Protein AF-A0A0R3XBV5-F1 (afdb_monomer)

Solvent-accessible surface area (backbone atoms only — not comparable to full-atom values): 10904 Å² total; per-residue (Å²): 116,67,65,60,55,52,56,52,54,41,48,58,51,45,54,50,46,53,56,51,52,61,72,74,54,82,80,90,49,78,64,64,56,42,54,50,40,48,57,50,47,54,54,49,47,55,56,48,42,53,51,38,51,52,54,70,72,39,92,73,68,91,70,58,54,68,57,54,52,52,48,50,54,51,53,49,51,49,38,67,74,62,39,52,82,26,79,94,46,43,97,51,74,64,67,66,63,68,55,44,42,71,47,55,54,48,41,52,55,54,49,49,55,53,50,50,52,50,43,54,51,36,44,54,52,30,60,74,63,69,54,51,55,66,40,100,86,45,95,47,33,55,37,58,57,52,44,52,52,54,54,49,54,56,49,50,54,59,56,71,59,61,59,79,36,66,67,63,38,46,53,52,51,52,60,60,48,57,51,54,60,53,58,55,53,58,61,63,72,78,113

InterPro domains:
  IPR010439 MUN domain [PF06292] (24-179)
  IPR014770 Munc13 homology 1 [PS51258] (46-191)
  IPR027080 Protein Unc-13 [PTHR10480] (25-178)

Sequence (191 aa):
MQLKRYEEQNLMEIVRGMILLLHRRFPQEANMGLISAYCMWMRLSEDLSAALEQHANSPNRYCKTSEYMNLCFKVKWFYNTRIADVPELKDVVPAYPSWFEPFVMQWLNENDEISMDFLRNAYQRDKKDGFHRSSGQALFSNSVVDVFTQLNQCFDIMKKLECPDPVVNDRFLNRFSQVRAANVKLGNFAS

Nearest PDB structures (foldseek):
  5uf7-assembly1_A  TM=9.299E-01  e=4.267E-12  Rattus norvegicus
  4y21-assembly1_A  TM=8.686E-01  e=1.479E-12  Rattus norvegicus
  7t7c-assembly1_A  TM=9.448E-01  e=8.958E-12  Rattus norvegicus
  6a30-assembly1_A  TM=9.348E-01  e=1.443E-11  Rattus norvegicus
  5ue8-assembly2_B  TM=9.144E-01  e=6.031E-11  Rattus norvegicus

Radius of gyration: 21.62 Å; Cα contacts (8 Å, |Δi|>4): 104; chains: 1; bounding box: 53×39×63 Å

Foldseek 3Di:
DVVVVVVVVVLVVVVVVLLVVLVPDDDDPPPVLLVVLVVSCVVNCVVLLVVLVCQLPDPDNPDDLVVLLVVLLVVVVSCVPRPCPRPVCDPPQDPSLVSSLSSLLVVLVVLLVVLVVQLVVLVVVCVVVVQDAPDPPGPGGPSVVSSVVSLVVVVVSLVSSVRSDPVSNVVSVVSSVVSVVVVVVVVVVVD

Secondary structure (DSSP, 8-state):
-HHHHHHHHHHHHHHHHHHHHHHHS--S-TTHHHHHHHHHHHHHHHHHHHHHHHHHH-SS--S-HHHHHHHHHHHHHHIIIIITT-TTTTTPPPSHHHHHHHHHHHHHHHHHHHHHHHHHHHHHHHHHTTT-BSSSS-SSBHHHHHHHHHHHHHHHHHHHH--S-HHHHHHHHHHHHHHHHHHHHHHGGG-

Organism: 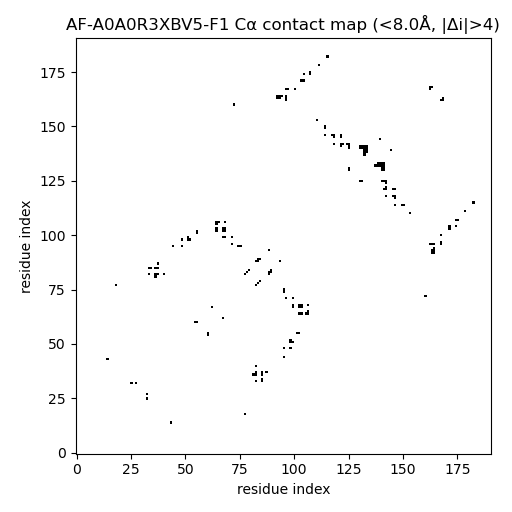Hydatigena taeniaeformis (NCBI:txid6205)

Structure (mmCIF, N/CA/C/O backbone):
data_AF-A0A0R3XBV5-F1
#
_entry.id   AF-A0A0R3XBV5-F1
#
loop_
_atom_site.group_PDB
_atom_site.id
_atom_site.type_symbol
_atom_site.label_atom_id
_atom_site.label_alt_id
_atom_site.label_comp_id
_atom_site.label_asym_id
_atom_site.label_entity_id
_atom_site.label_seq_id
_atom_site.pdbx_PDB_ins_code
_atom_site.Cartn_x
_atom_site.Cartn_y
_atom_site.Cartn_z
_atom_site.occupancy
_atom_site.B_iso_or_equiv
_atom_site.auth_seq_id
_atom_site.auth_comp_id
_atom_site.auth_asym_id
_atom_site.auth_atom_id
_atom_site.pdbx_PDB_model_num
ATOM 1 N N . MET A 1 1 ? 14.141 25.671 5.078 1.00 43.12 1 MET A N 1
ATOM 2 C CA . MET A 1 1 ? 12.903 24.939 5.442 1.00 43.12 1 MET A CA 1
ATOM 3 C C . MET A 1 1 ? 11.817 25.046 4.368 1.00 43.12 1 MET A C 1
ATOM 5 O O . MET A 1 1 ? 11.198 24.033 4.088 1.00 43.12 1 MET A O 1
ATOM 9 N N . GLN A 1 2 ? 11.603 26.210 3.730 1.00 33.28 2 GLN A N 1
ATOM 10 C CA . GLN A 1 2 ? 10.716 26.304 2.555 1.00 33.28 2 GLN A CA 1
ATOM 11 C C . GLN A 1 2 ? 11.339 25.774 1.250 1.00 33.28 2 GLN A C 1
ATOM 13 O O . GLN A 1 2 ? 10.626 25.134 0.492 1.00 33.28 2 GLN A O 1
ATOM 18 N N . LEU A 1 3 ? 12.654 25.933 1.028 1.00 30.38 3 LEU A N 1
ATOM 19 C CA . LEU A 1 3 ? 13.327 25.384 -0.166 1.00 30.38 3 LEU A CA 1
ATOM 20 C C . LEU A 1 3 ? 13.232 23.848 -0.275 1.00 30.38 3 LEU A C 1
ATOM 22 O O . LEU A 1 3 ? 12.846 23.351 -1.321 1.00 30.38 3 LEU A O 1
ATOM 26 N N . LYS A 1 4 ? 13.471 23.103 0.815 1.00 37.91 4 LYS A N 1
ATOM 27 C CA . LYS A 1 4 ? 13.301 21.633 0.830 1.00 37.91 4 LYS A CA 1
ATOM 28 C C . LYS A 1 4 ? 11.859 21.195 0.552 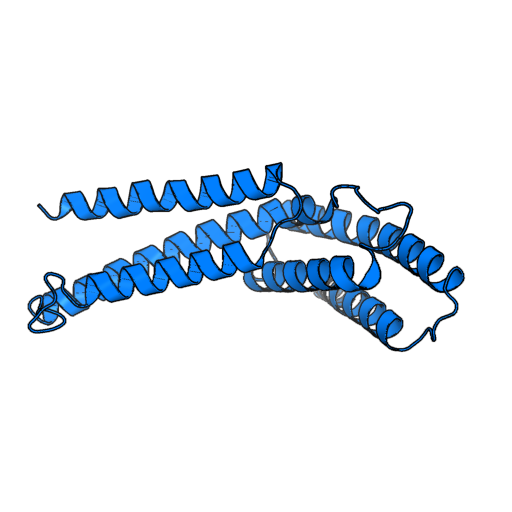1.00 37.91 4 LYS A C 1
ATOM 30 O O . LYS A 1 4 ? 11.620 20.278 -0.216 1.00 37.91 4 LYS A O 1
ATOM 35 N N . ARG A 1 5 ? 10.888 21.919 1.122 1.00 34.44 5 ARG A N 1
ATOM 36 C CA . ARG A 1 5 ? 9.455 21.678 0.895 1.00 34.44 5 ARG A CA 1
ATOM 37 C C . ARG A 1 5 ? 9.061 21.911 -0.573 1.00 34.44 5 ARG A C 1
ATOM 39 O O . ARG A 1 5 ? 8.173 21.235 -1.079 1.00 34.44 5 ARG A O 1
ATOM 46 N N . TYR A 1 6 ? 9.734 22.856 -1.234 1.00 36.16 6 TYR A N 1
ATOM 47 C CA . TYR A 1 6 ? 9.569 23.166 -2.652 1.00 36.16 6 TYR A CA 1
ATOM 48 C C . TYR A 1 6 ? 10.195 22.087 -3.546 1.00 36.16 6 TYR A C 1
ATOM 50 O O . TYR A 1 6 ? 9.559 21.677 -4.505 1.00 36.16 6 TYR A O 1
ATOM 58 N N . GLU A 1 7 ? 11.382 21.573 -3.205 1.00 41.78 7 GLU A N 1
ATOM 59 C CA . GLU A 1 7 ? 12.056 20.482 -3.932 1.00 41.78 7 GLU A CA 1
ATOM 60 C C . GLU A 1 7 ? 11.314 19.133 -3.823 1.00 41.78 7 GLU A C 1
ATOM 62 O O . GLU A 1 7 ? 11.256 18.382 -4.793 1.00 41.78 7 GLU A O 1
ATOM 67 N N . GLU A 1 8 ? 10.670 18.844 -2.690 1.00 45.44 8 GLU A N 1
ATOM 68 C CA . GLU A 1 8 ? 9.961 17.574 -2.447 1.00 45.44 8 GLU A CA 1
ATOM 69 C C . GLU A 1 8 ? 8.520 17.561 -2.997 1.00 45.44 8 GLU A C 1
ATOM 71 O O . GLU A 1 8 ? 8.080 16.554 -3.558 1.00 45.44 8 GLU A O 1
ATOM 76 N N . GLN A 1 9 ? 7.792 18.689 -2.940 1.00 44.00 9 GLN A N 1
ATOM 77 C CA . GLN A 1 9 ? 6.560 18.859 -3.733 1.00 44.00 9 GLN A CA 1
ATOM 78 C C . GLN A 1 9 ? 6.856 18.774 -5.234 1.00 44.00 9 GLN A C 1
ATOM 80 O O . GLN A 1 9 ? 6.037 18.249 -5.992 1.00 44.00 9 GLN A O 1
ATOM 85 N N . ASN A 1 10 ? 8.049 19.219 -5.642 1.00 49.28 10 ASN A N 1
ATOM 86 C CA . ASN A 1 10 ? 8.540 19.030 -6.997 1.00 49.28 10 ASN A CA 1
ATOM 87 C C . ASN A 1 10 ? 8.652 17.548 -7.333 1.00 49.28 10 ASN A C 1
ATOM 89 O O . ASN A 1 10 ? 8.270 17.187 -8.425 1.00 49.28 10 ASN A O 1
ATOM 93 N N . LEU A 1 11 ? 9.094 16.668 -6.431 1.00 49.91 11 LEU A N 1
ATOM 94 C CA . LEU A 1 11 ? 9.244 15.243 -6.746 1.00 49.91 11 LEU A CA 1
ATOM 95 C C . LEU A 1 11 ? 7.898 14.586 -7.088 1.00 49.91 11 LEU A C 1
ATOM 97 O O . LEU A 1 11 ? 7.784 13.878 -8.081 1.00 49.91 11 LEU A O 1
ATOM 101 N N . MET A 1 12 ? 6.844 14.886 -6.327 1.00 52.91 12 MET A N 1
ATOM 102 C CA . MET A 1 12 ? 5.493 14.382 -6.602 1.00 52.91 12 MET A CA 1
ATOM 103 C C . MET A 1 12 ? 4.883 14.986 -7.873 1.00 52.91 12 MET A C 1
ATOM 105 O O . MET A 1 12 ? 4.208 14.276 -8.620 1.00 52.91 12 MET A O 1
ATOM 109 N N . GLU A 1 13 ? 5.136 16.266 -8.152 1.00 52.66 13 GLU A N 1
ATOM 110 C CA . GLU A 1 13 ? 4.726 16.924 -9.401 1.00 52.66 13 GLU A CA 1
ATOM 111 C C . GLU A 1 13 ? 5.582 16.502 -10.607 1.00 52.66 13 GLU A C 1
ATOM 113 O O . GLU A 1 13 ? 5.068 16.412 -11.717 1.00 52.66 13 GLU A O 1
ATOM 118 N N . ILE A 1 14 ? 6.846 16.136 -10.402 1.00 53.84 14 ILE A N 1
ATOM 119 C CA . ILE A 1 14 ? 7.757 15.567 -11.399 1.00 53.84 14 ILE A CA 1
ATOM 120 C C . ILE A 1 14 ? 7.303 14.150 -11.726 1.00 53.84 14 ILE A C 1
ATOM 122 O O . ILE A 1 14 ? 7.121 13.842 -12.895 1.00 53.84 14 ILE A O 1
ATOM 126 N N . VAL A 1 15 ? 7.023 13.307 -10.728 1.00 54.56 15 VAL A N 1
ATOM 127 C CA . VAL A 1 15 ? 6.472 11.956 -10.930 1.00 54.56 15 VAL A CA 1
ATOM 128 C C . VAL A 1 15 ? 5.115 12.040 -11.631 1.00 54.56 15 VAL A C 1
ATOM 130 O O . VAL A 1 15 ? 4.866 11.330 -12.605 1.00 54.56 15 VAL A O 1
ATOM 133 N N . ARG A 1 16 ? 4.248 12.971 -11.216 1.00 53.75 16 ARG A N 1
ATOM 134 C CA . ARG A 1 16 ? 2.973 13.250 -11.892 1.00 53.75 16 ARG A CA 1
ATOM 135 C C . ARG A 1 16 ? 3.181 13.750 -13.325 1.00 53.75 16 ARG A C 1
ATOM 137 O O . ARG A 1 16 ? 2.467 13.311 -14.222 1.00 53.75 16 ARG A O 1
ATOM 144 N N . GLY A 1 17 ? 4.161 14.618 -13.552 1.00 55.59 17 GLY A N 1
ATOM 145 C CA . GLY A 1 17 ? 4.542 15.159 -14.854 1.00 55.59 17 GLY A CA 1
ATOM 146 C C . GLY A 1 17 ? 5.114 14.096 -15.788 1.00 55.59 17 GLY A C 1
ATOM 147 O O . GLY A 1 17 ? 4.716 14.033 -16.947 1.00 55.59 17 GLY A O 1
ATOM 148 N N . MET A 1 18 ? 5.962 13.200 -15.284 1.00 57.88 18 MET A N 1
ATOM 149 C CA . MET A 1 18 ? 6.495 12.054 -16.019 1.00 57.88 18 MET A CA 1
ATOM 150 C C . MET A 1 18 ? 5.368 11.092 -16.411 1.00 57.88 18 MET A C 1
ATOM 152 O O . MET A 1 18 ? 5.261 10.729 -17.582 1.00 57.88 18 MET A O 1
ATOM 156 N N . ILE A 1 19 ? 4.461 10.765 -15.482 1.00 56.88 19 ILE A N 1
ATOM 157 C CA . ILE A 1 19 ? 3.278 9.927 -15.751 1.00 56.88 19 ILE A CA 1
ATOM 158 C C . ILE A 1 19 ? 2.347 10.580 -16.793 1.00 56.88 19 ILE A C 1
ATOM 160 O O . ILE A 1 19 ? 1.805 9.895 -17.661 1.00 56.88 19 ILE A O 1
ATOM 164 N N . LEU A 1 20 ? 2.171 11.906 -16.757 1.00 55.97 20 LEU A N 1
ATOM 165 C CA . LEU A 1 20 ? 1.366 12.642 -17.742 1.00 55.97 20 LEU A CA 1
ATOM 166 C C . LEU A 1 20 ? 2.037 12.720 -19.120 1.00 55.97 20 LEU A C 1
ATOM 168 O O . LEU A 1 20 ? 1.354 12.592 -20.137 1.00 55.97 20 LEU A O 1
ATOM 172 N N . LEU A 1 21 ? 3.359 12.896 -19.175 1.00 56.00 21 LEU A N 1
ATOM 173 C CA . LEU A 1 21 ? 4.133 12.876 -20.421 1.00 56.00 21 LEU A CA 1
ATOM 174 C C . LEU A 1 21 ? 4.063 11.503 -21.102 1.00 56.00 21 LEU A C 1
ATOM 176 O O . LEU A 1 21 ? 3.900 11.438 -22.321 1.00 56.00 21 LEU A O 1
ATOM 180 N N . LEU A 1 22 ? 4.080 10.429 -20.310 1.00 53.22 22 LEU A N 1
ATOM 181 C CA . LEU A 1 22 ? 3.866 9.046 -20.748 1.00 53.22 22 LEU A CA 1
ATOM 182 C C . LEU A 1 22 ? 2.460 8.796 -21.307 1.00 53.22 22 LEU A C 1
ATOM 184 O O . LEU A 1 22 ? 2.286 7.960 -22.187 1.00 53.22 22 LEU A O 1
ATOM 188 N N . HIS A 1 23 ? 1.449 9.515 -20.817 1.00 53.59 23 HIS A N 1
ATOM 189 C CA . HIS A 1 23 ? 0.081 9.399 -21.324 1.00 53.59 23 HIS A CA 1
ATOM 190 C C . HIS A 1 23 ? -0.119 10.137 -22.662 1.00 53.59 23 HIS A C 1
ATOM 192 O O . HIS A 1 23 ? -1.002 9.776 -23.436 1.00 53.59 23 HIS A O 1
ATOM 198 N N . ARG A 1 24 ? 0.666 11.193 -22.931 1.00 51.16 24 ARG A N 1
ATOM 199 C CA . ARG A 1 24 ? 0.425 12.139 -24.040 1.00 51.16 24 ARG A CA 1
ATOM 200 C C . ARG A 1 24 ? 1.232 11.888 -25.314 1.00 51.16 24 ARG A C 1
ATOM 202 O O . ARG A 1 24 ? 0.903 12.472 -26.344 1.00 51.16 24 ARG A O 1
ATOM 209 N N . ARG A 1 25 ? 2.300 11.096 -25.264 1.00 43.84 25 ARG A N 1
ATOM 210 C CA . ARG A 1 25 ? 3.139 10.758 -26.425 1.00 43.84 25 ARG A CA 1
ATOM 211 C C . ARG A 1 25 ? 3.159 9.238 -26.584 1.00 43.84 25 ARG A C 1
ATOM 213 O O . ARG A 1 25 ? 3.038 8.541 -25.593 1.00 43.84 25 ARG A O 1
ATOM 220 N N . PHE A 1 26 ? 3.344 8.760 -27.811 1.00 49.44 26 PHE A N 1
ATOM 221 C CA . PHE A 1 26 ? 3.502 7.353 -28.227 1.00 49.44 26 PHE A CA 1
ATOM 222 C C . PHE A 1 26 ? 2.244 6.648 -28.769 1.00 49.44 26 PHE A C 1
ATOM 224 O O . PHE A 1 26 ? 1.599 5.854 -28.082 1.00 49.44 26 PHE A O 1
ATOM 231 N N . PRO A 1 27 ? 1.928 6.887 -30.057 1.00 45.16 27 PRO A N 1
ATOM 232 C CA . PRO A 1 27 ? 1.212 5.920 -30.877 1.00 45.16 27 PRO A CA 1
ATOM 233 C C . PRO A 1 27 ? 2.113 4.697 -31.158 1.00 45.16 27 PRO A C 1
ATOM 235 O O . PRO A 1 27 ? 3.256 4.849 -31.564 1.00 45.16 27 PRO A O 1
ATOM 238 N N . GLN A 1 28 ? 1.587 3.506 -30.866 1.00 44.84 28 GLN A N 1
ATOM 239 C CA . GLN A 1 28 ? 1.888 2.145 -31.359 1.00 44.84 28 GLN A CA 1
ATOM 240 C C . GLN A 1 28 ? 3.118 1.864 -32.274 1.00 44.84 28 GLN A C 1
ATOM 242 O O . GLN A 1 28 ? 2.995 1.121 -33.244 1.00 44.84 28 GLN A O 1
ATOM 247 N N . GLU A 1 29 ? 4.329 2.321 -31.950 1.00 45.56 29 GLU A N 1
ATOM 248 C CA . GLU A 1 29 ? 5.572 1.724 -32.479 1.00 45.56 29 GLU A CA 1
ATOM 249 C C . GLU A 1 29 ? 6.139 0.737 -31.446 1.00 45.56 29 GLU A C 1
ATOM 251 O O . GLU A 1 29 ? 6.850 1.100 -30.506 1.00 45.56 29 GLU A O 1
ATOM 256 N N . ALA A 1 30 ? 5.744 -0.530 -31.591 1.00 51.50 30 ALA A N 1
ATOM 257 C CA . ALA A 1 30 ? 5.734 -1.547 -30.535 1.00 51.50 30 ALA A CA 1
ATOM 258 C C . ALA A 1 30 ? 7.079 -1.841 -29.830 1.00 51.50 30 ALA A C 1
ATOM 260 O O . ALA A 1 30 ? 7.049 -2.278 -28.687 1.00 51.50 30 ALA A O 1
ATOM 261 N N . ASN A 1 31 ? 8.243 -1.566 -30.437 1.00 53.47 31 ASN A N 1
ATOM 262 C CA . ASN A 1 31 ? 9.550 -1.800 -29.791 1.00 53.47 31 ASN A CA 1
ATOM 263 C C . ASN A 1 31 ? 10.143 -0.557 -29.109 1.00 53.47 31 ASN A C 1
ATOM 265 O O . ASN A 1 31 ? 10.743 -0.669 -28.042 1.00 53.47 31 ASN A O 1
ATOM 269 N N . MET A 1 32 ? 9.966 0.640 -29.677 1.00 57.62 32 MET A N 1
ATOM 270 C CA . MET A 1 32 ? 10.546 1.861 -29.099 1.00 57.62 32 MET A CA 1
ATOM 271 C C . MET A 1 32 ? 9.785 2.301 -27.839 1.00 57.62 32 MET A C 1
ATOM 273 O O . MET A 1 32 ? 10.387 2.803 -26.889 1.00 57.62 32 MET A O 1
ATOM 277 N N . GLY A 1 33 ? 8.472 2.044 -27.797 1.00 65.69 33 GLY A N 1
ATOM 278 C CA . GLY A 1 33 ? 7.636 2.308 -26.625 1.00 65.69 33 GLY A CA 1
ATOM 279 C C . GLY A 1 33 ? 8.004 1.455 -25.407 1.00 65.69 33 GLY A C 1
ATOM 280 O O . GLY A 1 33 ? 8.040 1.983 -24.299 1.00 65.69 33 GLY A O 1
ATOM 281 N N . LEU A 1 34 ? 8.331 0.171 -25.603 1.00 68.81 34 LEU A N 1
ATOM 282 C CA . LEU A 1 34 ? 8.687 -0.748 -24.512 1.00 68.81 34 LEU A CA 1
ATOM 283 C C . LEU A 1 34 ? 10.067 -0.436 -23.924 1.00 68.81 34 LEU A C 1
ATOM 285 O O . LEU A 1 34 ? 10.197 -0.336 -22.708 1.00 68.81 34 LEU A O 1
ATOM 289 N N . ILE A 1 35 ? 11.068 -0.176 -24.773 1.00 72.31 35 ILE A N 1
ATOM 290 C CA . ILE A 1 35 ? 12.409 0.225 -24.315 1.00 72.31 35 ILE A CA 1
ATOM 291 C C . ILE A 1 35 ? 12.342 1.565 -23.567 1.00 72.31 35 ILE A C 1
ATOM 293 O O . ILE A 1 35 ? 12.935 1.713 -22.500 1.00 72.31 35 ILE A O 1
ATOM 297 N N . SER A 1 36 ? 11.578 2.539 -24.076 1.00 74.81 36 SER A N 1
ATOM 298 C CA . SER A 1 36 ? 11.376 3.811 -23.371 1.00 74.81 36 SER A CA 1
ATOM 299 C C . SER A 1 36 ? 10.671 3.608 -22.030 1.00 74.81 36 SER A C 1
ATOM 301 O O . SER A 1 36 ? 11.073 4.214 -21.039 1.00 74.81 36 SER A O 1
ATOM 303 N N . ALA A 1 37 ? 9.636 2.764 -21.977 1.00 75.69 37 ALA A N 1
ATOM 304 C CA . ALA A 1 37 ? 8.920 2.456 -20.743 1.00 75.69 37 ALA A CA 1
ATOM 305 C C . ALA A 1 37 ? 9.847 1.799 -19.710 1.00 75.69 37 ALA A C 1
ATOM 307 O O . ALA A 1 37 ? 9.858 2.221 -18.554 1.00 75.69 37 ALA A O 1
ATOM 308 N N . TYR A 1 38 ? 10.683 0.853 -20.144 1.00 79.00 38 TYR A N 1
ATOM 309 C CA . TYR A 1 38 ? 11.713 0.223 -19.323 1.00 79.00 38 TYR A CA 1
ATOM 310 C C . TYR A 1 38 ? 12.707 1.247 -18.761 1.00 79.00 38 TYR A C 1
ATOM 312 O O . TYR A 1 38 ? 12.851 1.364 -17.546 1.00 79.00 38 TYR A O 1
ATOM 320 N N . CYS A 1 39 ? 13.359 2.043 -19.616 1.00 79.50 39 CYS A N 1
ATOM 321 C CA . CYS A 1 39 ? 14.347 3.030 -19.171 1.00 79.50 39 CYS A CA 1
ATOM 322 C C . CYS A 1 39 ? 13.743 4.066 -18.215 1.00 79.50 39 CYS A C 1
ATOM 324 O O . CYS A 1 39 ? 14.379 4.449 -17.231 1.00 79.50 39 CYS A O 1
ATOM 326 N N . MET A 1 40 ? 12.514 4.511 -18.486 1.00 78.12 40 MET A N 1
ATOM 327 C CA . MET A 1 40 ? 11.805 5.443 -17.613 1.00 78.12 40 MET A CA 1
ATOM 328 C C . MET A 1 40 ? 11.447 4.807 -16.273 1.00 78.12 40 MET A C 1
ATOM 330 O O . MET A 1 40 ? 11.619 5.456 -15.247 1.00 78.12 40 MET A O 1
ATOM 334 N N . TRP A 1 41 ? 10.992 3.552 -16.263 1.00 85.81 41 TRP A N 1
ATOM 335 C CA . TRP A 1 41 ? 10.731 2.827 -15.023 1.00 85.81 41 TRP A CA 1
ATOM 336 C C . TRP A 1 41 ? 11.997 2.648 -14.193 1.00 85.81 41 TRP A C 1
ATOM 338 O O . TRP A 1 41 ? 11.952 2.902 -12.997 1.00 85.81 41 TRP A O 1
ATOM 348 N N . MET A 1 42 ? 13.128 2.296 -14.810 1.00 85.06 42 MET A N 1
ATOM 349 C CA . MET A 1 42 ? 14.398 2.148 -14.094 1.00 85.06 42 MET A CA 1
ATOM 350 C C . MET A 1 42 ? 14.807 3.452 -13.401 1.00 85.06 42 MET A C 1
ATOM 352 O O . MET A 1 42 ? 15.046 3.452 -12.196 1.00 85.06 42 MET A O 1
ATOM 356 N N . ARG A 1 43 ? 14.779 4.587 -14.110 1.00 82.25 43 ARG A N 1
ATOM 357 C CA . ARG A 1 43 ? 15.082 5.897 -13.506 1.00 82.25 43 ARG A CA 1
ATOM 358 C C . ARG A 1 43 ? 14.086 6.296 -12.425 1.00 82.25 43 ARG A C 1
ATOM 360 O O . ARG A 1 43 ? 14.487 6.689 -11.337 1.00 82.25 43 ARG A O 1
ATOM 367 N N . LEU A 1 44 ? 12.793 6.135 -12.704 1.00 83.50 44 LEU A N 1
ATOM 368 C CA . LEU A 1 44 ? 11.743 6.418 -11.733 1.00 83.50 44 LEU A CA 1
ATOM 369 C C . LEU A 1 44 ? 11.905 5.557 -10.476 1.00 83.50 44 LEU A C 1
ATOM 371 O O . LEU A 1 44 ? 11.689 6.055 -9.379 1.00 83.50 44 LEU A O 1
ATOM 375 N N . SER A 1 45 ? 12.270 4.284 -10.630 1.00 88.12 45 SER A N 1
ATOM 376 C CA . SER A 1 45 ? 12.469 3.361 -9.517 1.00 88.12 45 SER A CA 1
ATOM 377 C C . SER A 1 45 ? 13.634 3.778 -8.631 1.00 88.12 45 SER A C 1
ATOM 379 O O . SER A 1 45 ? 13.449 3.813 -7.421 1.00 88.12 45 SER A O 1
ATOM 381 N N . GLU A 1 46 ? 14.771 4.170 -9.219 1.00 86.75 46 GLU A N 1
ATOM 382 C CA . GLU A 1 46 ? 15.948 4.670 -8.495 1.00 86.75 46 GLU A CA 1
ATOM 383 C C . GLU A 1 46 ? 15.600 5.919 -7.670 1.00 86.75 46 GLU A C 1
ATOM 385 O O . GLU A 1 46 ? 15.835 5.960 -6.459 1.00 86.75 46 GLU A O 1
ATOM 390 N N . ASP A 1 47 ? 14.984 6.914 -8.315 1.00 86.12 47 ASP A N 1
ATOM 391 C CA . ASP A 1 47 ? 14.625 8.179 -7.671 1.00 86.12 47 ASP A CA 1
ATOM 392 C C . ASP A 1 47 ? 13.565 7.971 -6.580 1.00 86.12 47 ASP A C 1
ATOM 394 O O . ASP A 1 47 ? 13.673 8.504 -5.471 1.00 86.12 47 ASP A O 1
ATOM 398 N N . LEU A 1 48 ? 12.532 7.175 -6.876 1.00 87.00 48 LEU A N 1
ATOM 399 C CA . LEU A 1 48 ? 11.416 6.959 -5.964 1.00 87.00 48 LEU A CA 1
ATOM 400 C C . LEU A 1 48 ? 11.816 6.095 -4.767 1.00 87.00 48 LEU A C 1
ATOM 402 O O . LEU A 1 48 ? 11.416 6.414 -3.648 1.00 87.00 48 LEU A O 1
ATOM 406 N N . SER A 1 49 ? 12.605 5.035 -4.968 1.00 90.56 49 SER A N 1
ATOM 407 C CA . SER A 1 49 ? 13.074 4.203 -3.859 1.00 90.56 49 SER A CA 1
ATOM 408 C C . SER A 1 49 ? 13.937 5.013 -2.898 1.00 90.56 49 SER A C 1
ATOM 410 O O . SER A 1 49 ? 13.715 4.956 -1.691 1.00 90.56 49 SER A O 1
ATOM 412 N N . ALA A 1 50 ? 14.856 5.831 -3.425 1.00 86.75 50 ALA A N 1
ATOM 413 C CA . ALA A 1 50 ? 15.726 6.672 -2.608 1.00 86.75 50 ALA A CA 1
ATOM 414 C C . ALA A 1 50 ? 14.933 7.747 -1.844 1.00 86.75 50 ALA A C 1
ATOM 416 O O . ALA A 1 50 ? 15.166 7.966 -0.653 1.00 86.75 50 ALA A O 1
ATOM 417 N N . ALA A 1 51 ? 13.965 8.397 -2.498 1.00 85.69 51 ALA A N 1
ATOM 418 C CA . ALA A 1 51 ? 13.112 9.391 -1.850 1.00 85.69 51 ALA A CA 1
ATOM 419 C C . ALA A 1 51 ? 12.246 8.772 -0.739 1.00 85.69 51 ALA A C 1
ATOM 421 O O . ALA A 1 51 ? 12.156 9.320 0.362 1.00 85.69 51 ALA A O 1
ATOM 422 N N . LEU A 1 52 ? 11.635 7.610 -0.997 1.00 88.94 52 LEU A N 1
ATOM 423 C CA . LEU A 1 52 ? 10.812 6.904 -0.013 1.00 88.94 52 LEU A CA 1
ATOM 424 C C . LEU A 1 52 ? 11.640 6.389 1.166 1.00 88.94 52 LEU A C 1
ATOM 426 O O . LEU A 1 52 ? 11.188 6.492 2.305 1.00 88.94 52 LEU A O 1
ATOM 430 N N . GLU A 1 53 ? 12.859 5.910 0.930 1.00 90.00 53 GLU A N 1
ATOM 431 C CA . GLU A 1 53 ? 13.779 5.509 1.995 1.00 90.00 53 GLU A CA 1
ATOM 432 C C . GLU A 1 53 ? 14.153 6.696 2.897 1.00 90.00 53 GLU A C 1
ATOM 434 O O . GLU A 1 53 ? 14.083 6.601 4.125 1.00 90.00 53 GLU A O 1
ATOM 439 N N . GLN A 1 54 ? 14.472 7.854 2.310 1.00 87.25 54 GLN A N 1
ATOM 440 C CA . GLN A 1 54 ? 14.729 9.077 3.076 1.00 87.25 54 GLN A CA 1
ATOM 441 C C . GLN A 1 54 ? 13.502 9.510 3.888 1.00 87.25 54 GLN A C 1
ATOM 443 O O . GLN A 1 54 ? 13.628 9.873 5.059 1.00 87.25 54 GLN A O 1
ATOM 448 N N . HIS A 1 55 ? 12.305 9.432 3.301 1.00 86.44 55 HIS A N 1
ATOM 449 C CA . HIS A 1 55 ? 11.056 9.763 3.988 1.00 86.44 55 HIS A CA 1
ATOM 450 C C . HIS A 1 55 ? 10.721 8.777 5.117 1.00 86.44 55 HIS A C 1
ATOM 452 O O . HIS A 1 55 ? 10.201 9.199 6.150 1.00 86.44 55 HIS A O 1
ATOM 458 N N . ALA A 1 56 ? 11.033 7.489 4.953 1.00 87.25 56 ALA A N 1
ATOM 459 C CA . ALA A 1 56 ? 10.825 6.471 5.979 1.00 87.25 56 ALA A CA 1
ATOM 460 C C . ALA A 1 56 ? 11.754 6.670 7.190 1.00 87.25 56 ALA A C 1
ATOM 462 O O . ALA A 1 56 ? 11.331 6.447 8.325 1.00 87.25 56 ALA A O 1
ATOM 463 N N . ASN A 1 57 ? 12.986 7.133 6.946 1.00 86.19 57 ASN A N 1
ATOM 464 C CA . ASN A 1 57 ? 14.010 7.370 7.968 1.00 86.19 57 ASN A CA 1
ATOM 465 C C . ASN A 1 57 ? 13.962 8.780 8.589 1.00 86.19 57 ASN A C 1
ATOM 467 O O . ASN A 1 57 ? 14.637 9.041 9.587 1.00 86.19 57 ASN A O 1
ATOM 471 N N . SER A 1 58 ? 13.179 9.705 8.025 1.00 81.50 58 SER A N 1
ATOM 472 C CA . SER A 1 58 ? 13.047 11.061 8.562 1.00 81.50 58 SER A CA 1
ATOM 473 C C . SER A 1 58 ? 12.211 11.076 9.855 1.00 81.50 58 SER A C 1
ATOM 475 O O . SER A 1 58 ? 11.070 10.606 9.853 1.00 81.50 58 SER A O 1
ATOM 477 N N . PRO A 1 59 ? 12.708 11.682 10.953 1.00 67.50 59 PRO A N 1
ATOM 478 C CA . PRO A 1 59 ? 11.966 11.784 12.212 1.00 67.50 59 PRO A CA 1
ATOM 479 C C . PRO A 1 59 ? 10.773 12.747 12.123 1.00 67.50 59 PRO A C 1
ATOM 481 O O . PRO A 1 59 ? 9.781 12.571 12.824 1.00 67.50 59 PRO A O 1
ATOM 484 N N . ASN A 1 60 ? 10.843 13.743 11.235 1.00 64.88 60 ASN A N 1
ATOM 485 C CA . ASN A 1 60 ? 9.717 14.608 10.903 1.00 64.88 60 ASN A CA 1
ATOM 486 C C . ASN A 1 60 ? 9.122 14.129 9.582 1.00 64.88 60 ASN A C 1
ATOM 488 O O . ASN A 1 60 ? 9.677 14.395 8.513 1.00 64.88 60 ASN A O 1
ATOM 492 N N . ARG A 1 61 ? 7.996 13.413 9.652 1.00 64.06 61 ARG A N 1
ATOM 493 C CA . ARG A 1 61 ? 7.241 13.030 8.456 1.00 64.06 61 ARG A CA 1
ATOM 494 C C . ARG A 1 61 ? 6.483 14.249 7.936 1.00 64.06 61 ARG A C 1
ATOM 496 O O . ARG A 1 61 ? 5.679 14.843 8.648 1.00 64.06 61 ARG A O 1
ATOM 503 N N . TYR A 1 62 ? 6.760 14.626 6.692 1.00 64.62 62 TYR A N 1
ATOM 504 C CA . TYR A 1 62 ? 6.216 15.843 6.081 1.00 64.62 62 TYR A CA 1
ATOM 505 C C . TYR A 1 62 ? 4.838 15.651 5.424 1.00 64.62 62 TYR A C 1
ATOM 507 O O . TYR A 1 62 ? 4.134 16.636 5.205 1.00 64.62 62 TYR A O 1
ATOM 515 N N . CYS A 1 63 ? 4.439 14.405 5.152 1.00 77.94 63 CYS A N 1
ATOM 516 C CA . CYS A 1 63 ? 3.199 14.045 4.457 1.00 77.94 63 CYS A CA 1
ATOM 517 C C . CYS A 1 63 ? 2.337 13.103 5.300 1.00 77.94 63 CYS A C 1
ATOM 519 O O . CYS A 1 63 ? 2.851 12.348 6.131 1.00 77.94 63 CYS A O 1
ATOM 521 N N . LYS A 1 64 ? 1.023 13.120 5.055 1.00 83.69 64 LYS A N 1
ATOM 522 C CA . LYS A 1 64 ? 0.083 12.198 5.707 1.00 83.69 64 LYS A CA 1
ATOM 523 C C . LYS A 1 64 ? 0.232 10.797 5.130 1.00 83.69 64 LYS A C 1
ATOM 525 O O . LYS A 1 64 ? 0.477 10.625 3.938 1.00 83.69 64 LYS A O 1
ATOM 530 N N . THR A 1 65 ? -0.026 9.781 5.944 1.00 86.00 65 THR A N 1
ATOM 531 C CA . THR A 1 65 ? 0.082 8.376 5.531 1.00 86.00 65 THR A CA 1
ATOM 532 C C . THR A 1 65 ? -0.870 8.030 4.379 1.00 86.00 65 THR A C 1
ATOM 534 O O . THR A 1 65 ? -0.525 7.256 3.487 1.00 86.00 65 THR A O 1
ATOM 537 N N . SER A 1 66 ? -2.019 8.709 4.296 1.00 85.69 66 SER A N 1
ATOM 538 C CA . SER A 1 66 ? -2.941 8.625 3.155 1.00 85.69 66 SER A CA 1
ATOM 539 C C . SER A 1 66 ? -2.356 9.136 1.829 1.00 85.69 66 SER A C 1
ATOM 541 O O . SER A 1 66 ? -2.730 8.634 0.770 1.00 85.69 66 SER A O 1
ATOM 543 N N . GLU A 1 67 ? -1.423 10.092 1.847 1.00 86.88 67 GLU A N 1
ATOM 544 C CA . GLU A 1 67 ? -0.756 10.585 0.634 1.00 86.88 67 GLU A CA 1
ATOM 545 C C . GLU A 1 67 ? 0.208 9.537 0.070 1.00 86.88 67 GLU A C 1
ATOM 547 O O . GLU A 1 67 ? 0.216 9.307 -1.141 1.00 86.88 67 GLU A O 1
ATOM 552 N N . TYR A 1 68 ? 0.939 8.833 0.940 1.00 88.50 68 TYR A N 1
ATOM 553 C CA . TYR A 1 68 ? 1.791 7.708 0.541 1.00 88.50 68 TYR A CA 1
ATOM 554 C C . TYR A 1 68 ? 0.974 6.526 0.017 1.00 88.50 68 TYR A C 1
ATOM 556 O O . TYR A 1 68 ? 1.343 5.935 -0.995 1.00 88.50 68 TYR A O 1
ATOM 564 N N . MET A 1 69 ? -0.172 6.223 0.636 1.00 89.06 69 MET A N 1
ATOM 565 C CA . MET A 1 69 ? -1.099 5.205 0.127 1.00 89.06 69 MET A CA 1
ATOM 566 C C . MET A 1 69 ? -1.595 5.556 -1.281 1.00 89.06 69 MET A C 1
ATOM 568 O O . MET A 1 69 ? -1.552 4.727 -2.189 1.00 89.06 69 MET A O 1
ATOM 572 N N . ASN A 1 70 ? -1.999 6.809 -1.504 1.00 88.12 70 ASN A N 1
ATOM 573 C CA . ASN A 1 70 ? -2.421 7.280 -2.824 1.00 88.12 70 ASN A CA 1
ATOM 574 C C . ASN A 1 70 ? -1.294 7.206 -3.863 1.00 88.12 70 ASN A C 1
ATOM 576 O O . ASN A 1 70 ? -1.547 6.870 -5.021 1.00 88.12 70 ASN A O 1
ATOM 580 N N . LEU A 1 71 ? -0.056 7.517 -3.468 1.00 88.00 71 LEU A N 1
ATOM 581 C CA . LEU A 1 71 ? 1.109 7.357 -4.333 1.00 88.00 71 LEU A CA 1
ATOM 582 C C . LEU A 1 71 ? 1.347 5.883 -4.677 1.00 88.00 71 LEU A C 1
ATOM 584 O O . LEU A 1 71 ? 1.525 5.571 -5.851 1.00 88.00 71 LEU A O 1
ATOM 588 N N . CYS A 1 72 ? 1.260 4.984 -3.695 1.00 89.94 72 CYS A N 1
ATOM 589 C CA . CYS A 1 72 ? 1.372 3.541 -3.901 1.00 89.94 72 CYS A CA 1
ATOM 590 C C . CYS A 1 72 ? 0.360 3.046 -4.947 1.00 89.94 72 CYS A C 1
ATOM 592 O O . CYS A 1 72 ? 0.742 2.383 -5.912 1.00 89.94 72 CYS A O 1
ATOM 594 N N . PHE A 1 73 ? -0.912 3.456 -4.842 1.00 87.94 73 PHE A N 1
ATOM 595 C CA . PHE A 1 73 ? -1.938 3.117 -5.835 1.00 87.94 73 PHE A CA 1
ATOM 596 C C . PHE A 1 73 ? -1.621 3.650 -7.237 1.00 87.94 73 PHE A C 1
ATOM 598 O O . PHE A 1 73 ? -1.834 2.943 -8.223 1.00 87.94 73 PHE A O 1
ATOM 605 N N . LYS A 1 74 ? -1.094 4.875 -7.348 1.00 86.25 74 LYS A N 1
ATOM 606 C CA . LYS A 1 74 ? -0.693 5.453 -8.640 1.00 86.25 74 LYS A CA 1
ATOM 607 C C . LYS A 1 74 ? 0.486 4.708 -9.261 1.00 86.25 74 LYS A C 1
ATOM 609 O O . LYS A 1 74 ? 0.450 4.435 -10.457 1.00 86.25 74 LYS A O 1
ATOM 614 N N . VAL A 1 75 ? 1.499 4.368 -8.464 1.00 88.94 75 VAL A N 1
ATOM 615 C CA . VAL A 1 75 ? 2.686 3.624 -8.916 1.00 88.94 75 VAL A CA 1
ATOM 616 C C . VAL A 1 75 ? 2.298 2.219 -9.357 1.00 88.94 75 VAL A C 1
ATOM 618 O O . VAL A 1 75 ? 2.672 1.812 -10.451 1.00 88.94 75 VAL A O 1
ATOM 621 N N . LYS A 1 76 ? 1.465 1.524 -8.574 1.00 88.94 76 LYS A N 1
ATOM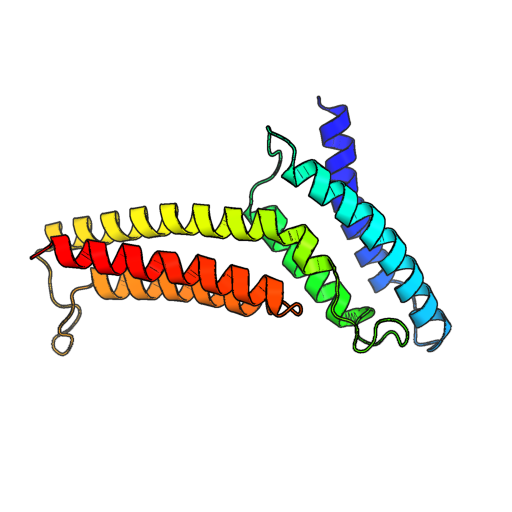 622 C CA . LYS A 1 76 ? 0.873 0.240 -8.963 1.00 88.94 76 LYS A CA 1
ATOM 623 C C . LYS A 1 76 ? 0.136 0.341 -10.295 1.00 88.94 76 LYS A C 1
ATOM 625 O O . LYS A 1 76 ? 0.384 -0.451 -11.197 1.00 88.94 76 LYS A O 1
ATOM 630 N N . TRP A 1 77 ? -0.789 1.297 -10.417 1.00 86.06 77 TRP A N 1
ATOM 631 C CA . TRP A 1 77 ? -1.572 1.461 -11.641 1.00 86.06 77 TRP A CA 1
ATOM 632 C C . TRP A 1 77 ? -0.663 1.713 -12.845 1.00 86.06 77 TRP A C 1
ATOM 634 O O . TRP A 1 77 ? -0.848 1.102 -13.896 1.00 86.06 77 TRP A O 1
ATOM 644 N N . PHE A 1 78 ? 0.348 2.566 -12.678 1.00 82.75 78 PHE A N 1
ATOM 645 C CA . PHE A 1 78 ? 1.328 2.851 -13.715 1.00 82.75 78 PHE A CA 1
ATOM 646 C C . PHE A 1 78 ? 2.123 1.600 -14.114 1.00 82.75 78 PHE A C 1
ATOM 648 O O . PHE A 1 78 ? 2.206 1.293 -15.304 1.00 82.75 78 PHE A O 1
ATOM 655 N N . TYR A 1 79 ? 2.632 0.849 -13.133 1.00 86.44 79 TYR A N 1
ATOM 656 C CA . TYR A 1 79 ? 3.366 -0.393 -13.361 1.00 86.44 79 TYR A CA 1
ATOM 657 C C . TYR A 1 79 ? 2.510 -1.411 -14.125 1.00 86.44 79 TYR A C 1
ATOM 659 O O . TYR A 1 79 ? 2.897 -1.853 -15.203 1.00 86.44 79 TYR A O 1
ATOM 667 N N . ASN A 1 80 ? 1.296 -1.692 -13.646 1.00 86.44 80 ASN A N 1
ATOM 668 C CA . ASN A 1 80 ? 0.392 -2.661 -14.271 1.00 86.44 80 ASN A CA 1
ATOM 669 C C . ASN A 1 80 ? -0.055 -2.246 -15.680 1.00 86.44 80 ASN A C 1
ATOM 671 O O . ASN A 1 80 ? -0.287 -3.103 -16.521 1.00 86.44 80 ASN A O 1
ATOM 675 N N . THR A 1 81 ? -0.192 -0.944 -15.945 1.00 83.06 81 THR A N 1
ATOM 676 C CA . THR A 1 81 ? -0.698 -0.452 -17.238 1.00 83.06 81 THR A CA 1
ATOM 677 C C . THR A 1 81 ? 0.393 -0.373 -18.304 1.00 83.06 81 THR A C 1
ATOM 679 O O . THR A 1 81 ? 0.090 -0.449 -19.493 1.00 83.06 81 THR A O 1
ATOM 682 N N . ARG A 1 82 ? 1.645 -0.108 -17.911 1.00 77.56 82 ARG A N 1
ATOM 683 C CA . ARG A 1 82 ? 2.707 0.285 -18.855 1.00 77.56 82 ARG A CA 1
ATOM 684 C C . ARG A 1 82 ? 3.984 -0.534 -18.756 1.00 77.56 82 ARG A C 1
ATOM 686 O O . ARG A 1 82 ? 4.730 -0.553 -19.728 1.00 77.56 82 ARG A O 1
ATOM 693 N N . ILE A 1 83 ? 4.250 -1.152 -17.609 1.00 83.50 83 ILE A N 1
ATOM 694 C CA . ILE A 1 83 ? 5.533 -1.800 -17.316 1.00 83.50 83 ILE A CA 1
ATOM 695 C C . ILE A 1 83 ? 5.397 -3.322 -17.223 1.00 83.50 83 ILE A C 1
ATOM 697 O O . ILE A 1 83 ? 6.314 -4.024 -17.624 1.00 83.50 83 ILE A O 1
ATOM 701 N N . ALA A 1 84 ? 4.258 -3.844 -16.762 1.00 83.19 84 ALA A N 1
ATOM 702 C CA . ALA A 1 84 ? 4.052 -5.282 -16.573 1.00 83.19 84 ALA A CA 1
ATOM 703 C C . ALA A 1 84 ? 4.234 -6.120 -17.859 1.00 83.19 84 ALA A C 1
ATOM 705 O O . ALA A 1 84 ? 4.639 -7.277 -17.780 1.00 83.19 84 ALA A O 1
ATOM 706 N N . ASP A 1 85 ? 3.986 -5.528 -19.033 1.00 81.31 85 ASP A N 1
ATOM 707 C CA . ASP A 1 85 ? 4.145 -6.186 -20.338 1.00 81.31 85 ASP A CA 1
ATOM 708 C C . ASP A 1 85 ? 5.547 -6.014 -20.957 1.00 81.31 85 ASP A C 1
ATOM 710 O O . ASP A 1 85 ? 5.812 -6.520 -22.051 1.00 81.31 85 ASP A O 1
ATOM 714 N N . VAL A 1 86 ? 6.457 -5.293 -20.290 1.00 82.69 86 VAL A N 1
ATOM 715 C CA . VAL A 1 86 ? 7.837 -5.098 -20.756 1.00 82.69 86 VAL A CA 1
ATOM 716 C C . VAL A 1 86 ? 8.597 -6.428 -20.654 1.00 82.69 86 VAL A C 1
ATOM 718 O O . VAL A 1 86 ? 8.675 -6.976 -19.554 1.00 82.69 86 VAL A O 1
ATOM 721 N N . PRO A 1 87 ? 9.185 -6.954 -21.747 1.00 81.00 87 PRO A N 1
ATOM 722 C CA . PRO A 1 87 ? 9.805 -8.282 -21.771 1.00 81.00 87 PRO A CA 1
ATOM 723 C C . PRO A 1 87 ? 10.853 -8.524 -20.679 1.00 81.00 87 PRO A C 1
ATOM 725 O O . PRO A 1 87 ? 10.911 -9.614 -20.122 1.00 81.00 87 PRO A O 1
ATOM 728 N N . GLU A 1 88 ? 11.656 -7.511 -20.355 1.00 82.06 88 GLU A N 1
ATOM 729 C CA . GLU A 1 88 ? 12.739 -7.575 -19.368 1.00 82.06 88 GLU A CA 1
ATOM 730 C C . GLU A 1 88 ? 12.237 -7.654 -17.920 1.00 82.06 88 GLU A C 1
ATOM 732 O O . GLU A 1 88 ? 12.963 -8.104 -17.036 1.00 82.06 88 GLU A O 1
ATOM 737 N N . LEU A 1 89 ? 11.011 -7.191 -17.670 1.00 82.19 89 LEU A N 1
ATOM 738 C CA . LEU A 1 89 ? 10.378 -7.159 -16.348 1.00 82.19 89 LEU A CA 1
ATOM 739 C C . LEU A 1 89 ? 9.206 -8.137 -16.243 1.00 82.19 89 LEU A C 1
ATOM 741 O O . LEU A 1 89 ? 8.612 -8.284 -15.174 1.00 82.19 89 LEU A O 1
ATOM 745 N N . LYS A 1 90 ? 8.883 -8.814 -17.344 1.00 80.62 90 LYS A N 1
ATOM 746 C CA . LYS A 1 90 ? 7.849 -9.831 -17.394 1.00 80.62 90 LYS A CA 1
ATOM 747 C C . LYS A 1 90 ? 8.245 -10.992 -16.485 1.00 80.62 90 LYS A C 1
ATOM 749 O O . LYS A 1 90 ? 9.389 -11.436 -16.495 1.00 80.62 90 LYS A O 1
ATOM 754 N N . ASP A 1 91 ? 7.291 -11.453 -15.684 1.00 82.56 91 ASP A N 1
ATOM 755 C CA . ASP A 1 91 ? 7.467 -12.527 -14.696 1.00 82.56 91 ASP A CA 1
ATOM 756 C C . ASP A 1 91 ? 8.465 -12.209 -13.558 1.00 82.56 91 ASP A C 1
ATOM 758 O O . ASP A 1 91 ? 8.762 -13.071 -12.728 1.00 82.56 91 ASP A O 1
ATOM 762 N N . VAL A 1 92 ? 8.941 -10.961 -13.459 1.00 87.06 92 VAL A N 1
ATOM 763 C CA . VAL A 1 92 ? 9.754 -10.481 -12.336 1.00 87.06 92 VAL A CA 1
ATOM 764 C C . VAL A 1 92 ? 8.844 -9.860 -11.282 1.00 87.06 92 VAL A C 1
ATOM 766 O O . VAL A 1 92 ? 7.990 -9.028 -11.586 1.00 87.06 92 VAL A O 1
ATOM 769 N N . VAL A 1 93 ? 9.046 -10.227 -10.014 1.00 88.31 93 VAL A N 1
ATOM 770 C CA . VAL A 1 93 ? 8.337 -9.586 -8.900 1.00 88.31 93 VAL A CA 1
ATOM 771 C C . VAL A 1 93 ? 8.808 -8.130 -8.795 1.00 88.31 93 VAL A C 1
ATOM 773 O O . VAL A 1 93 ? 10.003 -7.890 -8.601 1.00 88.31 93 VAL A O 1
ATOM 776 N N . PRO A 1 94 ? 7.914 -7.136 -8.923 1.00 90.12 94 PRO A N 1
ATOM 777 C CA . PRO A 1 94 ? 8.322 -5.743 -8.873 1.00 90.12 94 PRO A CA 1
ATOM 778 C C . PRO A 1 94 ? 8.781 -5.352 -7.472 1.00 90.12 94 PRO A C 1
ATOM 780 O O . PRO A 1 94 ? 8.153 -5.707 -6.480 1.00 90.12 94 PRO A O 1
ATOM 783 N N . ALA A 1 95 ? 9.829 -4.531 -7.398 1.00 90.44 95 ALA A N 1
ATOM 784 C CA . ALA A 1 95 ? 10.389 -4.087 -6.124 1.00 90.44 95 ALA A CA 1
ATOM 785 C C . ALA A 1 95 ? 9.573 -2.972 -5.447 1.00 90.44 95 ALA A C 1
ATOM 787 O O . ALA A 1 95 ? 9.719 -2.758 -4.243 1.00 90.44 95 ALA A O 1
ATOM 788 N N . TYR A 1 96 ? 8.703 -2.269 -6.187 1.00 91.44 96 TYR A N 1
ATOM 789 C CA . TYR A 1 96 ? 7.994 -1.096 -5.665 1.00 91.44 96 TYR A CA 1
ATOM 790 C C . TYR A 1 96 ? 7.209 -1.329 -4.362 1.00 91.44 96 TYR A C 1
ATOM 792 O O . TYR A 1 96 ? 7.199 -0.412 -3.541 1.00 91.44 96 TYR A O 1
ATOM 800 N N . PRO A 1 97 ? 6.573 -2.495 -4.099 1.00 93.00 97 PRO A N 1
ATOM 801 C CA . PRO A 1 97 ? 5.836 -2.700 -2.855 1.00 93.00 97 PRO A CA 1
ATOM 802 C C . PRO A 1 97 ? 6.712 -2.555 -1.608 1.00 93.00 97 PRO A C 1
ATOM 804 O O . PRO A 1 97 ? 6.261 -1.980 -0.619 1.00 93.00 97 PRO A O 1
ATOM 807 N N . SER A 1 98 ? 7.972 -2.998 -1.678 1.00 93.06 98 SER A N 1
ATOM 808 C CA . SER A 1 98 ? 8.942 -2.877 -0.581 1.00 93.06 98 SER A CA 1
ATOM 809 C C . SER A 1 98 ? 9.220 -1.421 -0.192 1.00 93.06 98 SER A C 1
ATOM 811 O O . SER A 1 98 ? 9.327 -1.107 0.991 1.00 93.06 98 SER A O 1
ATOM 813 N N . TRP A 1 99 ? 9.241 -0.496 -1.161 1.00 93.25 99 TRP A N 1
ATOM 814 C CA . TRP A 1 99 ? 9.485 0.927 -0.894 1.00 93.25 99 TRP A CA 1
ATOM 815 C C . TRP A 1 99 ? 8.331 1.561 -0.112 1.00 93.25 99 TRP A C 1
ATOM 817 O O . TRP A 1 99 ? 8.523 2.518 0.638 1.00 93.25 99 TRP A O 1
ATOM 827 N N . PHE A 1 100 ? 7.120 1.024 -0.284 1.00 92.88 100 PHE A N 1
ATOM 828 C CA . PHE A 1 100 ? 5.918 1.493 0.396 1.00 92.88 100 PHE A CA 1
ATOM 829 C C . PHE A 1 100 ? 5.634 0.762 1.715 1.00 92.88 100 PHE A C 1
ATOM 831 O O . PHE A 1 100 ? 4.806 1.245 2.490 1.00 92.88 100 PHE A O 1
ATOM 838 N N . GLU A 1 101 ? 6.315 -0.353 2.007 1.00 92.19 101 GLU A N 1
ATOM 839 C CA . GLU A 1 101 ? 6.075 -1.185 3.197 1.00 92.19 101 GLU A CA 1
ATOM 840 C C . GLU A 1 101 ? 6.036 -0.372 4.506 1.00 92.19 101 GLU A C 1
ATOM 842 O O . GLU A 1 101 ? 5.040 -0.487 5.227 1.00 92.19 101 GLU A O 1
ATOM 847 N N . PRO A 1 102 ? 6.995 0.531 4.807 1.00 91.56 102 PRO A N 1
ATOM 848 C CA . PRO A 1 102 ? 6.967 1.308 6.050 1.00 91.56 102 PRO A CA 1
ATOM 849 C C . PRO A 1 102 ? 5.737 2.218 6.181 1.00 91.56 102 PRO A C 1
ATOM 851 O O . PRO A 1 102 ? 5.255 2.469 7.286 1.00 91.56 102 PRO A O 1
ATOM 854 N N . PHE A 1 103 ? 5.222 2.721 5.058 1.00 91.25 103 PHE A N 1
ATOM 855 C CA . PHE A 1 103 ? 4.081 3.634 5.028 1.00 91.25 103 PHE A CA 1
ATOM 856 C C . PHE A 1 103 ? 2.759 2.880 5.130 1.00 91.25 103 PHE A C 1
ATOM 858 O O . PHE A 1 103 ? 1.874 3.308 5.864 1.00 91.25 103 PHE A O 1
ATOM 865 N N . VAL A 1 104 ? 2.638 1.729 4.463 1.00 91.19 104 VAL A N 1
ATOM 866 C CA . VAL A 1 104 ? 1.467 0.849 4.599 1.00 91.19 104 VAL A CA 1
ATOM 867 C C . VAL A 1 104 ? 1.366 0.319 6.031 1.00 91.19 104 VAL A C 1
ATOM 869 O O . VAL A 1 104 ? 0.283 0.325 6.612 1.00 91.19 104 VAL A O 1
ATOM 872 N N . MET A 1 105 ? 2.489 -0.065 6.645 1.00 90.62 105 MET A N 1
ATOM 873 C CA . MET A 1 105 ? 2.517 -0.498 8.047 1.00 90.62 105 MET A CA 1
ATOM 874 C C . MET A 1 105 ? 2.100 0.617 9.008 1.00 90.62 105 MET A C 1
ATOM 876 O O . MET A 1 105 ? 1.325 0.376 9.932 1.00 90.62 105 MET A O 1
ATOM 880 N N . GLN A 1 106 ? 2.565 1.849 8.785 1.00 88.75 106 GLN A N 1
ATOM 881 C CA . GLN A 1 106 ? 2.096 2.988 9.572 1.00 88.75 106 GLN A CA 1
ATOM 882 C C . GLN A 1 106 ? 0.598 3.228 9.361 1.00 88.75 106 GLN A C 1
ATOM 884 O O . GLN A 1 106 ? -0.122 3.457 10.327 1.00 88.75 106 GLN A O 1
ATOM 889 N N . TRP A 1 107 ? 0.122 3.153 8.117 1.00 90.50 107 TRP A N 1
ATOM 890 C CA . TRP A 1 107 ? -1.288 3.358 7.805 1.00 90.50 107 TRP A CA 1
ATOM 891 C C . TRP A 1 107 ? -2.148 2.328 8.535 1.00 90.50 107 TRP A C 1
ATOM 893 O O . TRP A 1 107 ? -3.178 2.684 9.096 1.00 90.50 107 TRP A O 1
ATOM 903 N N . LEU A 1 108 ? -1.703 1.072 8.596 1.00 88.56 108 LEU A N 1
ATOM 904 C CA . LEU A 1 108 ? -2.347 0.031 9.394 1.00 88.56 108 LEU A CA 1
ATOM 905 C C . LEU A 1 108 ? -2.401 0.398 10.882 1.00 88.56 108 LEU A C 1
ATOM 907 O O . LEU A 1 108 ? -3.467 0.301 11.476 1.00 88.56 108 LEU A O 1
ATOM 911 N N . ASN A 1 109 ? -1.301 0.887 11.465 1.00 86.94 109 ASN A N 1
ATOM 912 C CA . ASN A 1 109 ? -1.286 1.334 12.865 1.00 86.94 109 ASN A CA 1
ATOM 913 C C . ASN A 1 109 ? -2.290 2.475 13.120 1.00 86.94 109 ASN A C 1
ATOM 915 O O . ASN A 1 109 ? -3.044 2.427 14.085 1.00 86.94 109 ASN A O 1
ATOM 919 N N . GLU A 1 110 ? -2.332 3.479 12.243 1.00 87.00 110 GLU A N 1
ATOM 920 C CA . GLU A 1 110 ? -3.277 4.598 12.354 1.00 87.00 110 GLU A CA 1
ATOM 921 C C . GLU A 1 110 ? -4.730 4.128 12.202 1.00 87.00 110 GLU A C 1
ATOM 923 O O . GLU A 1 110 ? -5.618 4.589 12.919 1.00 87.00 110 GLU A O 1
ATOM 928 N N . ASN A 1 111 ? -4.986 3.175 11.300 1.00 84.88 111 ASN A N 1
ATOM 929 C CA . ASN A 1 111 ? -6.316 2.583 11.167 1.00 84.88 111 ASN A CA 1
ATOM 930 C C . ASN A 1 111 ? -6.731 1.804 12.406 1.00 84.88 111 ASN A C 1
ATOM 932 O O . ASN A 1 111 ? -7.924 1.777 12.701 1.00 84.88 111 ASN A O 1
ATOM 936 N N . ASP A 1 112 ? -5.797 1.189 13.127 1.00 82.38 112 ASP A N 1
ATOM 937 C CA . ASP A 1 112 ? -6.111 0.482 14.367 1.00 82.38 112 ASP A CA 1
ATOM 938 C C . ASP A 1 112 ? -6.601 1.451 15.441 1.00 82.38 112 ASP A C 1
ATOM 940 O O . ASP A 1 112 ? -7.639 1.204 16.056 1.00 82.38 112 ASP A O 1
ATOM 944 N N . GLU A 1 113 ? -5.907 2.576 15.624 1.00 81.44 113 GLU A N 1
ATOM 945 C CA . GLU A 1 113 ? -6.303 3.624 16.572 1.00 81.44 113 GLU A CA 1
ATOM 946 C C . GLU A 1 113 ? -7.682 4.195 16.218 1.00 81.44 113 GLU A C 1
ATOM 948 O O . GLU A 1 113 ? -8.584 4.223 17.059 1.00 81.44 113 GLU A O 1
ATOM 953 N N . ILE A 1 114 ? -7.891 4.541 14.943 1.00 81.12 114 ILE A N 1
ATOM 954 C CA . ILE A 1 114 ? -9.178 5.051 14.448 1.00 81.12 114 ILE A CA 1
ATOM 955 C C . ILE A 1 114 ? -10.289 4.007 14.629 1.00 81.12 114 ILE A C 1
ATOM 957 O O . ILE A 1 114 ? -11.397 4.344 15.051 1.00 81.12 114 ILE A O 1
ATOM 961 N N . SER A 1 115 ? -10.008 2.733 14.339 1.00 79.31 115 SER A N 1
ATOM 962 C CA . SER A 1 115 ? -10.979 1.643 14.487 1.00 79.31 115 SER A CA 1
ATOM 963 C C . SER A 1 115 ? -11.343 1.406 15.954 1.00 79.31 115 SER A C 1
ATOM 965 O O . SER A 1 115 ? -12.508 1.145 16.260 1.00 79.31 115 SER A O 1
ATOM 967 N N . MET A 1 116 ? -10.379 1.529 16.869 1.00 79.00 116 MET A N 1
ATOM 968 C CA . MET A 1 116 ? -10.606 1.404 18.310 1.00 79.00 116 MET A CA 1
ATOM 969 C C . MET A 1 116 ? -11.451 2.547 18.867 1.00 79.00 116 MET A C 1
ATOM 971 O O . MET A 1 116 ? -12.399 2.298 19.619 1.00 79.00 116 MET A O 1
ATOM 975 N N . ASP A 1 117 ? -11.167 3.783 18.466 1.00 81.94 117 ASP A N 1
ATOM 976 C CA . ASP A 1 117 ? -11.981 4.937 18.845 1.00 81.94 117 ASP A CA 1
ATOM 977 C C . ASP A 1 117 ? -13.399 4.823 18.280 1.00 81.94 117 ASP A C 1
ATOM 979 O O . ASP A 1 117 ? -14.382 5.079 18.983 1.00 81.94 117 ASP A O 1
ATOM 983 N N . PHE A 1 118 ? -13.533 4.366 17.032 1.00 79.38 118 PHE A N 1
ATOM 984 C CA . PHE A 1 118 ? -14.830 4.118 16.414 1.00 79.38 118 PHE A CA 1
ATOM 985 C C . PHE A 1 118 ? -15.637 3.067 17.186 1.00 79.38 118 PHE A C 1
ATOM 987 O O . PHE A 1 118 ? -16.804 3.308 17.503 1.00 79.38 118 PHE A O 1
ATOM 994 N N . LEU A 1 119 ? -15.008 1.949 17.566 1.00 79.69 119 LEU A N 1
ATOM 995 C CA . LEU A 1 119 ? -15.624 0.891 18.368 1.00 79.69 119 LEU A CA 1
ATOM 996 C C . LEU A 1 119 ? -16.069 1.405 19.740 1.00 79.69 119 LEU A C 1
ATOM 998 O O . LEU A 1 119 ? -17.203 1.163 20.156 1.00 79.69 119 LEU A O 1
ATOM 1002 N N . ARG A 1 120 ? -15.211 2.165 20.430 1.00 81.88 120 ARG A N 1
ATOM 1003 C CA . ARG A 1 120 ? -15.538 2.759 21.733 1.00 81.88 120 ARG A CA 1
ATOM 1004 C C . ARG A 1 120 ? -16.736 3.699 21.629 1.00 81.88 120 ARG A C 1
ATOM 1006 O O . ARG A 1 120 ? -17.632 3.645 22.471 1.00 81.88 120 ARG A O 1
ATOM 1013 N N . ASN A 1 121 ? -16.774 4.526 20.588 1.00 83.81 121 ASN A N 1
ATOM 1014 C CA . ASN A 1 121 ? -17.868 5.459 20.343 1.00 83.81 121 ASN A CA 1
ATOM 1015 C C . ASN A 1 121 ? -19.168 4.732 19.969 1.00 83.81 121 ASN A C 1
ATOM 1017 O O . ASN A 1 121 ? -20.229 5.099 20.472 1.00 83.81 121 ASN A O 1
ATOM 1021 N N . ALA A 1 122 ? -19.099 3.691 19.134 1.00 79.94 122 ALA A N 1
ATOM 1022 C CA . ALA A 1 122 ? -20.249 2.855 18.789 1.00 79.94 122 ALA A CA 1
ATOM 1023 C C . ALA A 1 122 ? -20.839 2.182 20.034 1.00 79.94 122 ALA A C 1
ATOM 1025 O O . ALA A 1 122 ? -22.043 2.269 20.265 1.00 79.94 122 ALA A O 1
ATOM 1026 N N . TYR A 1 123 ? -19.988 1.616 20.894 1.00 80.06 123 TYR A N 1
ATOM 1027 C CA . TYR A 1 123 ? -20.408 1.028 22.164 1.00 80.06 123 TYR A CA 1
ATOM 1028 C C . TYR A 1 123 ? -21.047 2.053 23.111 1.00 80.06 123 TYR A C 1
ATOM 1030 O O . TYR A 1 123 ? -22.086 1.783 23.707 1.00 80.06 123 TYR A O 1
ATOM 1038 N N . GLN A 1 12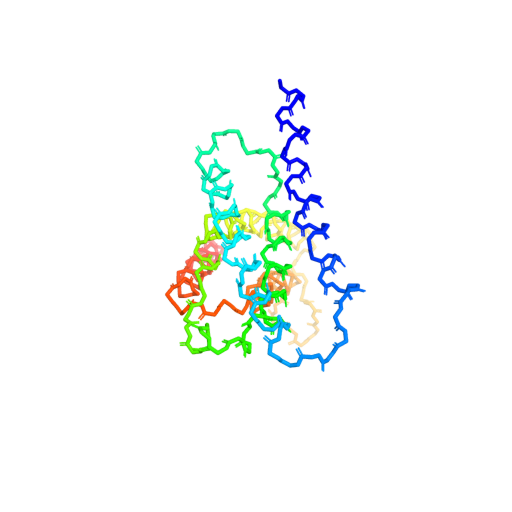4 ? -20.457 3.244 23.260 1.00 82.44 124 GLN A N 1
ATOM 1039 C CA . GLN A 1 124 ? -21.010 4.278 24.141 1.00 82.44 124 GLN A CA 1
ATOM 1040 C C . GLN A 1 124 ? -22.381 4.781 23.679 1.00 82.44 124 GLN A C 1
ATOM 1042 O O . GLN A 1 124 ? -23.251 5.008 24.523 1.00 82.44 124 GLN A O 1
ATOM 1047 N N . ARG A 1 125 ? -22.587 4.932 22.362 1.00 82.94 125 ARG A N 1
ATOM 1048 C CA . ARG A 1 125 ? -23.903 5.263 21.791 1.00 82.94 125 ARG A CA 1
ATOM 1049 C C . ARG A 1 125 ? -24.916 4.164 22.093 1.00 82.94 125 ARG A C 1
ATOM 1051 O O . ARG A 1 125 ? -25.957 4.437 22.673 1.00 82.94 125 ARG A O 1
ATOM 1058 N N . ASP A 1 126 ? -24.553 2.921 21.809 1.00 80.25 126 ASP A N 1
ATOM 1059 C CA . ASP A 1 126 ? -25.428 1.765 22.000 1.00 80.25 126 ASP A CA 1
ATOM 1060 C C . ASP A 1 126 ? -25.786 1.536 23.480 1.00 80.25 126 ASP A C 1
ATOM 1062 O O . ASP A 1 126 ? -26.935 1.264 23.819 1.00 80.25 126 ASP A O 1
ATOM 1066 N N . LYS A 1 127 ? -24.836 1.773 24.396 1.00 81.12 127 LYS A N 1
ATOM 1067 C CA . LYS A 1 127 ? -25.081 1.766 25.846 1.00 81.12 127 LYS A CA 1
ATOM 1068 C C . LYS A 1 127 ? -26.083 2.841 26.269 1.00 81.12 127 LYS A C 1
ATOM 1070 O O . LYS A 1 127 ? -26.909 2.589 27.143 1.00 81.12 127 LYS A O 1
ATOM 1075 N N . LYS A 1 128 ? -26.003 4.041 25.684 1.00 82.31 128 LYS A N 1
ATOM 1076 C CA . LYS A 1 128 ? -26.958 5.129 25.944 1.00 82.31 128 LYS A CA 1
ATOM 1077 C C . LYS A 1 128 ? -28.348 4.789 25.402 1.00 82.31 128 LYS A C 1
ATOM 1079 O O . LYS A 1 128 ? -29.339 5.126 26.043 1.00 82.31 128 LYS A O 1
ATOM 1084 N N . ASP A 1 129 ? -28.396 4.078 24.283 1.00 79.50 129 ASP A N 1
ATOM 1085 C CA . ASP A 1 129 ? -29.628 3.642 23.632 1.00 79.50 129 ASP A CA 1
ATOM 1086 C C . ASP A 1 129 ? -30.172 2.323 24.210 1.00 79.50 129 ASP A C 1
ATOM 1088 O O . ASP A 1 129 ? -31.143 1.790 23.691 1.00 79.50 129 ASP A O 1
ATOM 1092 N N . GLY A 1 130 ? -29.587 1.786 25.288 1.00 77.25 130 GLY A N 1
ATOM 1093 C CA . GLY A 1 130 ? -30.090 0.590 25.973 1.00 77.25 130 GLY A CA 1
ATOM 1094 C C . GLY A 1 130 ? -29.859 -0.726 25.224 1.00 77.25 130 GLY A C 1
ATOM 1095 O O . GLY A 1 130 ? -30.570 -1.694 25.484 1.00 77.25 130 GLY A O 1
ATOM 1096 N N . PHE A 1 131 ? -28.880 -0.773 24.313 1.00 71.00 131 PHE A N 1
ATOM 1097 C CA . PHE A 1 131 ? -28.543 -1.944 23.495 1.00 71.00 131 PHE A CA 1
ATOM 1098 C C . PHE A 1 131 ? -29.742 -2.508 22.723 1.00 71.00 131 PHE A C 1
ATOM 1100 O O . PHE A 1 131 ? -29.953 -3.724 22.664 1.00 71.00 131 PHE A O 1
ATOM 1107 N N . HIS A 1 132 ? -30.557 -1.631 22.130 1.00 67.56 132 HIS A N 1
ATOM 1108 C CA . HIS A 1 132 ? -31.660 -2.073 21.287 1.00 67.56 132 HIS A CA 1
ATOM 1109 C C . HIS A 1 132 ? -31.152 -2.999 20.173 1.00 67.56 132 HIS A C 1
ATOM 1111 O O . HIS A 1 132 ? -30.146 -2.744 19.505 1.00 67.56 132 HIS A O 1
ATOM 1117 N N . ARG A 1 133 ? -31.874 -4.103 19.963 1.00 59.91 133 ARG A N 1
ATOM 1118 C CA . ARG A 1 133 ? -31.576 -5.044 18.881 1.00 59.91 133 ARG A CA 1
ATOM 1119 C C . ARG A 1 133 ? -31.723 -4.316 17.548 1.00 59.91 133 ARG A C 1
ATOM 1121 O O . ARG A 1 133 ? -32.719 -3.633 17.323 1.00 59.91 133 ARG A O 1
ATOM 1128 N N . SER A 1 134 ? -30.748 -4.504 16.662 1.00 60.06 134 SER A N 1
ATOM 1129 C CA . SER A 1 134 ? -30.708 -3.851 15.344 1.00 60.06 134 SER A CA 1
ATOM 1130 C C . SER A 1 134 ? -31.922 -4.189 14.460 1.00 60.06 134 SER A C 1
ATOM 1132 O O . SER A 1 134 ? -32.286 -3.419 13.575 1.00 60.06 134 SER A O 1
ATOM 1134 N N . SER A 1 135 ? -32.595 -5.317 14.717 1.00 58.81 135 SER A N 1
ATOM 1135 C CA . SER A 1 135 ? -33.909 -5.662 14.160 1.00 58.81 135 SER A CA 1
ATOM 1136 C C . SER A 1 135 ? -34.592 -6.765 14.982 1.00 58.81 135 SER A C 1
ATOM 1138 O O . SER A 1 135 ? -33.957 -7.406 15.822 1.00 58.81 135 SER A O 1
ATOM 1140 N N . GLY A 1 136 ? -35.871 -7.050 14.703 1.00 54.91 136 GLY A N 1
ATOM 1141 C CA . GLY A 1 136 ? -36.620 -8.142 15.348 1.00 54.91 136 GLY A CA 1
ATOM 1142 C C . GLY A 1 136 ? -36.045 -9.551 15.113 1.00 54.91 136 GLY A C 1
ATOM 1143 O O . GLY A 1 136 ? -36.352 -10.464 15.875 1.00 54.91 136 GLY A O 1
ATOM 1144 N N . GLN A 1 137 ? -35.187 -9.728 14.101 1.00 60.16 137 GLN A N 1
ATOM 1145 C CA . GLN A 1 137 ? -34.518 -10.997 13.773 1.00 60.16 137 GLN A CA 1
ATOM 1146 C C . GLN A 1 137 ? -33.027 -11.015 14.155 1.00 60.16 137 GLN A C 1
ATOM 1148 O O . GLN A 1 137 ? -32.439 -12.089 14.275 1.00 60.16 137 GLN A O 1
ATOM 1153 N N . ALA A 1 138 ? -32.397 -9.859 14.383 1.00 59.94 138 ALA A N 1
ATOM 1154 C CA . ALA A 1 138 ? -30.973 -9.781 14.699 1.00 59.94 138 ALA A CA 1
ATOM 1155 C C . ALA A 1 138 ? -30.709 -10.032 16.190 1.00 59.94 138 ALA A C 1
ATOM 1157 O O . ALA A 1 138 ? -31.350 -9.448 17.061 1.00 59.94 138 ALA A O 1
ATOM 1158 N N . LEU A 1 139 ? -29.758 -10.912 16.507 1.00 62.59 139 LEU A N 1
ATOM 1159 C CA . LEU A 1 139 ? -29.310 -11.187 17.884 1.00 62.59 139 LEU A CA 1
ATOM 1160 C C . LEU A 1 139 ? -28.314 -10.143 18.415 1.00 62.59 139 LEU A C 1
ATOM 1162 O O . LEU A 1 139 ? -27.970 -10.179 19.591 1.00 62.59 139 LEU A O 1
ATOM 1166 N N . PHE A 1 140 ? -27.869 -9.216 17.563 1.00 67.75 140 PHE A N 1
ATOM 1167 C CA . PHE A 1 140 ? -26.815 -8.254 17.867 1.00 67.75 140 PHE A CA 1
ATOM 1168 C C . PHE A 1 140 ? -27.336 -6.814 17.827 1.00 67.75 140 PHE A C 1
ATOM 1170 O O . PHE A 1 140 ? -28.268 -6.485 17.081 1.00 67.75 140 PHE A O 1
ATOM 1177 N N . SER A 1 141 ? -26.732 -5.954 18.637 1.00 69.44 141 SER A N 1
ATOM 1178 C CA . SER A 1 141 ? -27.027 -4.526 18.681 1.00 69.44 141 SER A CA 1
ATOM 1179 C C . SER A 1 141 ? -26.307 -3.763 17.560 1.00 69.44 141 SER A C 1
ATOM 1181 O O . SER A 1 141 ? -25.454 -4.311 16.855 1.00 69.44 141 SER A O 1
ATOM 1183 N N . ASN A 1 142 ? -26.669 -2.493 17.365 1.00 73.62 142 ASN A N 1
ATOM 1184 C CA . ASN A 1 142 ? -26.160 -1.677 16.255 1.00 73.62 142 ASN A CA 1
ATOM 1185 C C . ASN A 1 142 ? -24.633 -1.488 16.297 1.00 73.62 142 ASN A C 1
ATOM 1187 O O . ASN A 1 142 ? -23.997 -1.416 15.247 1.00 73.62 142 ASN A O 1
ATOM 1191 N N . SER A 1 143 ? -24.024 -1.496 17.489 1.00 73.19 143 SER A N 1
ATOM 1192 C CA . SER A 1 143 ? -22.567 -1.371 17.630 1.00 73.19 143 SER A CA 1
ATOM 1193 C C . SER A 1 143 ? -21.787 -2.514 16.972 1.00 73.19 143 SER A C 1
ATOM 1195 O O . SER A 1 143 ? -20.711 -2.281 16.426 1.00 73.19 143 SER A O 1
ATOM 1197 N N . VAL A 1 144 ? -22.329 -3.736 16.953 1.00 74.56 144 VAL A N 1
ATOM 1198 C CA . VAL A 1 144 ? -21.681 -4.885 16.300 1.00 74.56 144 VAL A CA 1
ATOM 1199 C C . VAL A 1 144 ? -21.634 -4.682 14.784 1.00 74.56 144 VAL A C 1
ATOM 1201 O O . VAL A 1 144 ? -20.597 -4.903 14.160 1.00 74.56 144 VAL A O 1
ATOM 1204 N N . VAL A 1 145 ? -22.732 -4.206 14.191 1.00 79.25 145 VAL A N 1
ATOM 1205 C CA . VAL A 1 145 ? -22.826 -3.931 12.746 1.00 79.25 145 VAL A CA 1
ATOM 1206 C C . VAL A 1 145 ? -21.858 -2.818 12.333 1.00 79.25 145 VAL A C 1
ATOM 1208 O O . VAL A 1 145 ? -21.144 -2.962 11.336 1.00 79.25 145 VAL A O 1
ATOM 1211 N N . ASP A 1 146 ? -21.786 -1.749 13.126 1.00 78.19 146 ASP A N 1
ATOM 1212 C CA . ASP A 1 146 ? -20.864 -0.627 12.927 1.00 78.19 146 ASP A CA 1
ATOM 1213 C C . ASP A 1 146 ? -19.399 -1.104 12.910 1.00 78.19 146 ASP A C 1
ATOM 1215 O O . ASP A 1 146 ? -18.638 -0.775 11.995 1.00 78.19 146 ASP A O 1
ATOM 1219 N N . VAL A 1 147 ? -19.008 -1.945 13.875 1.00 78.44 147 VAL A N 1
ATOM 1220 C CA . VAL A 1 147 ? -17.645 -2.498 13.973 1.00 78.44 147 VAL A CA 1
ATOM 1221 C C . VAL A 1 147 ? -17.296 -3.364 12.762 1.00 78.44 147 VAL A C 1
ATOM 1223 O O . VAL A 1 147 ? -16.227 -3.194 12.172 1.00 78.44 147 VAL A O 1
ATOM 1226 N N . PHE A 1 148 ? -18.187 -4.271 12.350 1.00 78.81 148 PHE A N 1
ATOM 1227 C CA . PHE A 1 148 ? -17.940 -5.109 11.171 1.00 78.81 148 PHE A CA 1
ATOM 1228 C C . PHE A 1 148 ? -17.845 -4.288 9.884 1.00 78.81 148 PHE A C 1
ATOM 1230 O O . PHE A 1 148 ? -17.009 -4.585 9.030 1.00 78.81 148 PHE A O 1
ATOM 1237 N N . THR A 1 149 ? -18.657 -3.240 9.753 1.00 83.50 149 THR A N 1
ATOM 1238 C CA . THR A 1 149 ? -18.611 -2.340 8.596 1.00 83.50 149 THR A CA 1
ATOM 1239 C C . THR A 1 149 ? -17.258 -1.635 8.505 1.00 83.50 149 THR A C 1
ATOM 1241 O O . THR A 1 149 ? -16.631 -1.665 7.446 1.00 83.50 149 THR A O 1
ATOM 1244 N N . GLN A 1 150 ? -16.761 -1.078 9.614 1.00 80.81 150 GLN A N 1
ATOM 1245 C CA . GLN A 1 150 ? -15.456 -0.412 9.653 1.00 80.81 150 GLN A CA 1
ATOM 1246 C C . GLN A 1 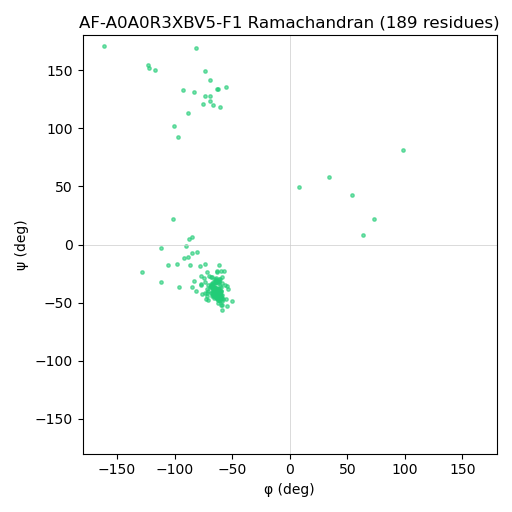150 ? -14.303 -1.379 9.335 1.00 80.81 150 GLN A C 1
ATOM 1248 O O . GLN A 1 150 ? -13.431 -1.067 8.523 1.00 80.81 150 GLN A O 1
ATOM 1253 N N . LEU A 1 151 ? -14.313 -2.582 9.919 1.00 79.19 151 LEU A N 1
ATOM 1254 C CA . LEU A 1 151 ? -13.285 -3.597 9.658 1.00 79.19 151 LEU A CA 1
ATOM 1255 C C . LEU A 1 151 ? -13.268 -4.045 8.191 1.00 79.19 151 LEU A C 1
ATOM 1257 O O . LEU A 1 151 ? -12.191 -4.220 7.614 1.00 79.19 151 LEU A O 1
ATOM 1261 N N . ASN A 1 152 ? -14.444 -4.205 7.579 1.00 84.00 152 ASN A N 1
ATOM 1262 C CA . ASN A 1 152 ? -14.555 -4.556 6.165 1.00 84.00 152 ASN A CA 1
ATOM 1263 C C . ASN A 1 152 ? -14.021 -3.443 5.258 1.00 84.00 152 ASN A C 1
ATOM 1265 O O . ASN A 1 152 ? -13.305 -3.743 4.308 1.00 84.00 152 ASN A O 1
ATOM 1269 N N . GLN A 1 153 ? -14.264 -2.169 5.580 1.00 84.81 153 GLN A N 1
ATOM 1270 C CA . GLN A 1 153 ? -13.705 -1.049 4.814 1.00 84.81 153 GLN A CA 1
ATOM 1271 C C . GLN A 1 153 ? -12.171 -1.050 4.824 1.00 84.81 153 GLN A C 1
ATOM 1273 O O . GLN A 1 153 ? -11.545 -0.906 3.771 1.00 84.81 153 GLN A O 1
ATOM 1278 N N . CYS A 1 154 ? -11.552 -1.268 5.990 1.00 82.25 154 CYS A N 1
ATOM 1279 C CA . CYS A 1 154 ? -10.095 -1.378 6.085 1.00 82.25 154 CYS A CA 1
ATOM 1280 C C . CYS A 1 154 ? -9.574 -2.578 5.278 1.00 82.25 154 CYS A C 1
ATOM 1282 O O . CYS A 1 154 ? -8.575 -2.471 4.563 1.00 82.25 154 CYS A O 1
ATOM 1284 N N . PHE A 1 155 ? -10.276 -3.713 5.340 1.00 83.50 155 PHE A N 1
ATOM 1285 C CA . PHE A 1 155 ? -9.918 -4.906 4.578 1.00 83.50 155 PHE A CA 1
ATOM 1286 C C . PHE A 1 155 ? -10.051 -4.714 3.061 1.00 83.50 155 PHE A C 1
ATOM 1288 O O . PHE A 1 155 ? -9.215 -5.209 2.306 1.00 83.50 155 PHE A O 1
ATOM 1295 N N . ASP A 1 156 ? -11.047 -3.961 2.601 1.00 87.38 156 ASP A N 1
ATOM 1296 C CA . ASP A 1 156 ? -11.228 -3.661 1.182 1.00 87.38 156 ASP A CA 1
ATOM 1297 C C . ASP A 1 156 ? -10.096 -2.789 0.632 1.00 87.38 156 ASP A C 1
ATOM 1299 O O . ASP A 1 156 ? -9.650 -3.001 -0.496 1.00 87.38 156 ASP A O 1
ATOM 1303 N N . ILE A 1 157 ? -9.579 -1.839 1.419 1.00 86.06 157 ILE A N 1
ATOM 1304 C CA . ILE A 1 157 ? -8.396 -1.050 1.035 1.00 86.06 157 ILE A CA 1
ATOM 1305 C C . ILE A 1 157 ? -7.170 -1.959 0.919 1.00 86.06 157 ILE A C 1
ATOM 1307 O O . ILE A 1 157 ? -6.438 -1.884 -0.069 1.00 86.06 157 ILE A O 1
ATOM 1311 N N . MET A 1 158 ? -6.988 -2.865 1.881 1.00 84.38 158 MET A N 1
ATOM 1312 C CA . MET A 1 158 ? -5.903 -3.847 1.867 1.00 84.38 158 MET A CA 1
ATOM 1313 C C . MET A 1 158 ? -5.983 -4.783 0.662 1.00 84.38 158 MET A C 1
ATOM 1315 O O . MET A 1 158 ? -4.976 -5.034 0.008 1.00 84.38 158 MET A O 1
ATOM 1319 N N . LYS A 1 159 ? -7.183 -5.248 0.305 1.00 84.62 159 LYS A N 1
ATOM 1320 C CA . LYS A 1 159 ? -7.397 -6.021 -0.922 1.00 84.62 159 LYS A CA 1
ATOM 1321 C C . LYS A 1 159 ? -7.061 -5.215 -2.168 1.00 84.62 159 LYS A C 1
ATOM 1323 O O . LYS A 1 159 ? -6.378 -5.730 -3.041 1.00 84.62 159 LYS A O 1
ATOM 1328 N N . LYS A 1 160 ? -7.490 -3.951 -2.238 1.00 87.94 160 LYS A N 1
ATOM 1329 C CA . LYS A 1 160 ? -7.222 -3.065 -3.382 1.00 87.94 160 LYS A CA 1
ATOM 1330 C C . LYS A 1 160 ? -5.741 -2.776 -3.586 1.00 87.94 160 LYS A C 1
ATOM 1332 O O . LYS A 1 160 ? -5.367 -2.427 -4.708 1.00 87.94 160 LYS A O 1
ATOM 1337 N N . LEU A 1 161 ? -4.895 -2.904 -2.557 1.00 85.19 161 LEU A N 1
ATOM 1338 C CA . LEU A 1 161 ? -3.445 -2.815 -2.742 1.00 85.19 161 LEU A CA 1
ATOM 1339 C C . LEU A 1 161 ? -2.958 -3.876 -3.736 1.00 85.19 161 LEU A C 1
ATOM 1341 O O . LEU A 1 161 ? -2.077 -3.555 -4.520 1.00 85.19 161 LEU A O 1
ATOM 1345 N N . GLU A 1 162 ? -3.582 -5.064 -3.796 1.00 85.00 162 GLU A N 1
ATOM 1346 C CA . GLU A 1 162 ? -3.190 -6.224 -4.629 1.00 85.00 162 GLU A CA 1
ATOM 1347 C C . GLU A 1 162 ? -1.665 -6.300 -4.774 1.00 85.00 162 GLU A C 1
ATOM 1349 O O . GLU A 1 162 ? -1.117 -6.142 -5.865 1.00 85.00 162 GLU A O 1
ATOM 1354 N N . CYS A 1 163 ? -0.981 -6.397 -3.632 1.00 84.94 163 CYS A N 1
ATOM 1355 C CA . CYS A 1 163 ? 0.470 -6.350 -3.585 1.00 84.94 163 CYS A CA 1
ATOM 1356 C C . CYS A 1 163 ? 1.042 -7.521 -4.411 1.00 84.94 163 CYS A C 1
ATOM 1358 O O . CYS A 1 163 ? 0.762 -8.674 -4.076 1.00 84.94 163 CYS A O 1
ATOM 1360 N N . PRO A 1 164 ? 1.815 -7.249 -5.478 1.00 86.75 164 PRO A N 1
ATOM 1361 C CA . PRO A 1 164 ? 2.357 -8.290 -6.352 1.00 86.75 164 PRO A CA 1
ATOM 1362 C C . PRO A 1 164 ? 3.503 -9.079 -5.702 1.00 86.75 164 PRO A C 1
ATOM 1364 O O . PRO A 1 164 ? 3.833 -10.163 -6.173 1.00 86.75 164 PRO A O 1
ATOM 1367 N N . ASP A 1 165 ? 4.102 -8.556 -4.626 1.00 89.56 165 ASP A N 1
ATOM 1368 C CA . ASP A 1 165 ? 5.110 -9.263 -3.837 1.00 89.56 165 ASP A CA 1
ATOM 1369 C C . ASP A 1 165 ? 4.423 -10.101 -2.738 1.00 89.56 165 ASP A C 1
ATOM 1371 O O . ASP A 1 165 ? 3.843 -9.529 -1.803 1.00 89.56 165 ASP A O 1
ATOM 1375 N N . PRO A 1 166 ? 4.482 -11.446 -2.811 1.00 87.94 166 PRO A N 1
ATOM 1376 C CA . PRO A 1 166 ? 3.811 -12.317 -1.853 1.00 87.94 166 PRO A CA 1
ATOM 1377 C C . PRO A 1 166 ? 4.380 -12.195 -0.435 1.00 87.94 166 PRO A C 1
ATOM 1379 O O . PRO A 1 166 ? 3.629 -12.356 0.523 1.00 87.94 166 PRO A O 1
ATOM 1382 N N . VAL A 1 167 ? 5.670 -11.877 -0.279 1.00 90.06 167 VAL A N 1
ATOM 1383 C CA . VAL A 1 167 ? 6.318 -11.743 1.034 1.00 90.06 167 VAL A CA 1
ATOM 1384 C C . VAL A 1 167 ? 5.851 -10.463 1.716 1.00 90.06 167 VAL A C 1
ATOM 1386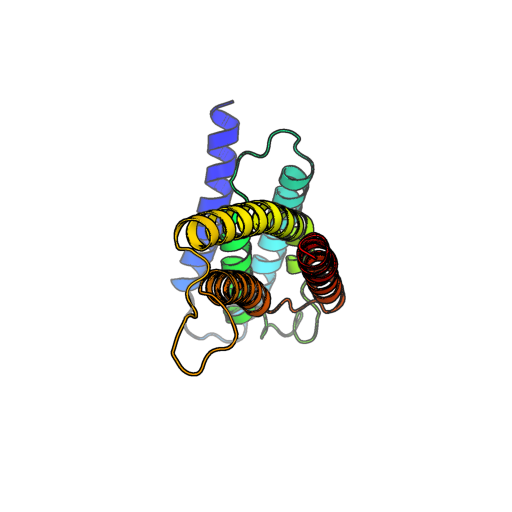 O O . VAL A 1 167 ? 5.458 -10.484 2.884 1.00 90.06 167 VAL A O 1
ATOM 1389 N N . VAL A 1 168 ? 5.842 -9.346 0.986 1.00 89.56 168 VAL A N 1
ATOM 1390 C CA . VAL A 1 168 ? 5.350 -8.063 1.512 1.00 89.56 168 VAL A CA 1
ATOM 1391 C C . VAL A 1 168 ? 3.846 -8.144 1.792 1.00 89.56 168 VAL A C 1
ATOM 1393 O O . VAL A 1 168 ? 3.378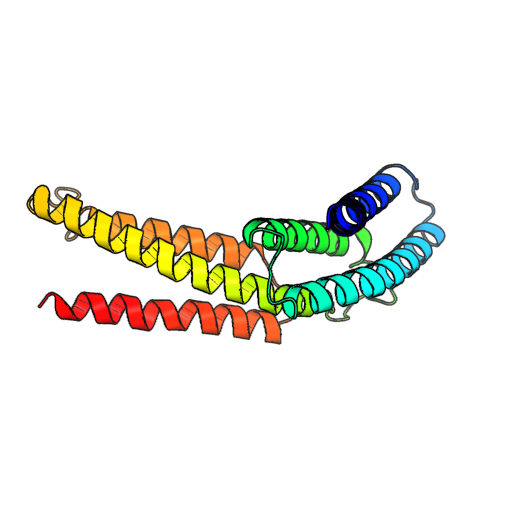 -7.691 2.839 1.00 89.56 168 VAL A O 1
ATOM 1396 N N . ASN A 1 169 ? 3.083 -8.787 0.902 1.00 88.81 169 ASN A N 1
ATOM 1397 C CA . ASN A 1 169 ? 1.654 -9.008 1.104 1.00 88.81 169 ASN A CA 1
ATOM 1398 C C . ASN A 1 169 ? 1.366 -9.846 2.359 1.00 88.81 169 ASN A C 1
ATOM 1400 O O . ASN A 1 169 ? 0.468 -9.512 3.130 1.00 88.81 169 ASN A O 1
ATOM 1404 N N . ASP A 1 170 ? 2.141 -10.906 2.600 1.00 87.88 170 ASP A N 1
ATOM 1405 C CA . ASP A 1 170 ? 2.004 -11.727 3.802 1.00 87.88 170 ASP A CA 1
ATOM 1406 C C . ASP A 1 170 ? 2.264 -10.909 5.074 1.00 87.88 170 ASP A C 1
ATOM 1408 O O . ASP A 1 170 ? 1.475 -10.955 6.016 1.00 87.88 170 ASP A O 1
ATOM 1412 N N . ARG A 1 171 ? 3.297 -10.057 5.088 1.00 89.81 171 ARG A N 1
ATOM 1413 C CA . ARG A 1 171 ? 3.552 -9.147 6.218 1.00 89.81 171 ARG A CA 1
ATOM 1414 C C . ARG A 1 171 ? 2.387 -8.194 6.473 1.00 89.81 171 ARG A C 1
ATOM 1416 O O . ARG A 1 171 ? 1.991 -8.009 7.625 1.00 89.81 171 ARG A O 1
ATOM 1423 N N . PHE A 1 172 ? 1.809 -7.621 5.420 1.00 88.00 172 PHE A N 1
ATOM 1424 C CA . PHE A 1 172 ? 0.629 -6.760 5.514 1.00 88.00 172 PHE A CA 1
ATOM 1425 C C . PHE A 1 172 ? -0.583 -7.497 6.094 1.00 88.00 172 PHE A C 1
ATOM 1427 O O . PHE A 1 172 ? -1.246 -6.990 7.004 1.00 88.00 172 PHE A O 1
ATOM 1434 N N . LEU A 1 173 ? -0.855 -8.712 5.617 1.00 85.62 173 LEU A N 1
ATOM 1435 C CA . LEU A 1 173 ? -1.950 -9.543 6.116 1.00 85.62 173 LEU A CA 1
ATOM 1436 C C . LEU A 1 173 ? -1.717 -10.001 7.561 1.00 85.62 173 LEU A C 1
ATOM 1438 O O . LEU A 1 173 ? -2.654 -9.978 8.361 1.00 85.62 173 LEU A O 1
ATOM 1442 N N . ASN A 1 174 ? -0.481 -10.351 7.919 1.00 86.75 174 ASN A N 1
ATOM 1443 C CA . ASN A 1 174 ? -0.087 -10.701 9.281 1.00 86.75 174 ASN A CA 1
ATOM 1444 C C . ASN A 1 174 ? -0.263 -9.519 10.238 1.00 86.75 174 ASN A C 1
ATOM 1446 O O . ASN A 1 174 ? -0.838 -9.676 11.315 1.00 86.75 174 ASN A O 1
ATOM 1450 N N . ARG A 1 175 ? 0.150 -8.309 9.845 1.00 85.38 175 ARG A N 1
ATOM 1451 C CA . ARG A 1 175 ? -0.077 -7.113 10.665 1.00 85.38 175 ARG A CA 1
ATOM 1452 C C . ARG A 1 175 ? -1.563 -6.802 10.811 1.00 85.38 175 ARG A C 1
ATOM 1454 O O . ARG A 1 175 ? -1.992 -6.471 11.914 1.00 85.38 175 ARG A O 1
ATOM 1461 N N . PHE A 1 176 ? -2.345 -6.939 9.738 1.00 80.75 176 PHE A N 1
ATOM 1462 C CA . PHE A 1 176 ? -3.794 -6.722 9.763 1.00 80.75 176 PHE A CA 1
ATOM 1463 C C . PHE A 1 176 ? -4.531 -7.772 10.617 1.00 80.75 176 PHE A C 1
ATOM 1465 O O . PHE A 1 176 ? -5.548 -7.472 11.239 1.00 80.75 176 PHE A O 1
ATOM 1472 N N . SER A 1 177 ? -4.035 -9.012 10.681 1.00 78.81 177 SER A N 1
ATOM 1473 C CA . SER A 1 177 ? -4.657 -10.090 11.460 1.00 78.81 177 SER A CA 1
ATOM 1474 C C . SER A 1 177 ? -4.382 -9.984 12.966 1.00 78.81 177 SER A C 1
ATOM 1476 O O . SER A 1 177 ? -5.284 -10.272 13.758 1.00 78.81 177 SER A O 1
ATOM 1478 N N . GLN A 1 178 ? -3.203 -9.497 13.376 1.00 73.75 178 GLN A N 1
ATOM 1479 C CA . GLN A 1 178 ? -2.858 -9.259 14.790 1.00 73.75 178 GLN A CA 1
ATOM 1480 C C . GLN A 1 178 ? -3.861 -8.326 15.492 1.00 73.75 178 GLN A C 1
ATOM 1482 O O . GLN A 1 178 ? -4.219 -8.545 16.650 1.00 73.75 178 GLN A O 1
ATOM 1487 N N . VAL A 1 179 ? -4.396 -7.353 14.756 1.00 57.88 179 VAL A N 1
ATOM 1488 C CA . VAL A 1 179 ? -5.442 -6.417 15.202 1.00 57.88 179 VAL A CA 1
ATOM 1489 C C . VAL A 1 179 ? -6.716 -7.149 15.592 1.00 57.88 179 VAL A C 1
ATOM 1491 O O . VAL A 1 179 ? -7.305 -6.899 16.643 1.00 57.88 179 VAL A O 1
ATOM 1494 N N . ARG A 1 180 ? -7.140 -8.104 14.758 1.00 57.75 180 ARG A N 1
ATOM 1495 C CA . ARG A 1 180 ? -8.394 -8.832 14.970 1.00 57.75 180 ARG A CA 1
ATOM 1496 C C . ARG A 1 180 ? -8.332 -9.684 16.236 1.00 57.75 180 ARG A C 1
ATOM 1498 O O . ARG A 1 180 ? -9.325 -9.778 16.949 1.00 57.75 180 ARG A O 1
ATOM 1505 N N . ALA A 1 181 ? -7.166 -10.245 16.559 1.00 53.25 181 ALA A N 1
ATOM 1506 C CA . ALA A 1 181 ? -6.974 -11.005 17.792 1.00 53.25 181 ALA A CA 1
ATOM 1507 C C . ALA A 1 181 ? -7.031 -10.121 19.054 1.00 53.25 181 ALA A C 1
ATOM 1509 O O . ALA A 1 181 ? -7.523 -10.574 20.087 1.00 53.25 181 ALA A O 1
ATOM 1510 N N . ALA A 1 182 ? -6.564 -8.871 18.985 1.00 50.34 182 ALA A N 1
ATOM 1511 C CA . ALA A 1 182 ? -6.627 -7.926 20.102 1.00 50.34 182 ALA A CA 1
ATOM 1512 C C . ALA A 1 182 ? -8.043 -7.346 20.295 1.00 50.34 182 ALA A C 1
ATOM 1514 O O . ALA A 1 182 ? -8.551 -7.321 21.417 1.00 50.34 182 ALA A O 1
ATOM 1515 N N . ASN A 1 183 ? -8.720 -6.979 19.204 1.00 46.22 183 ASN A N 1
ATOM 1516 C CA . ASN A 1 183 ? -10.053 -6.368 19.251 1.00 46.22 183 ASN A CA 1
ATOM 1517 C C . ASN A 1 183 ? -11.146 -7.369 19.660 1.00 46.22 183 ASN A C 1
ATOM 1519 O O . ASN A 1 183 ? -12.052 -7.012 20.409 1.00 46.22 183 ASN A O 1
ATOM 1523 N N . VAL A 1 184 ? -11.031 -8.644 19.260 1.00 51.47 184 VAL A N 1
ATOM 1524 C CA . VAL A 1 184 ? -11.926 -9.717 19.741 1.00 51.47 184 VAL A CA 1
ATOM 1525 C C . VAL A 1 184 ? -11.683 -10.024 21.223 1.00 51.47 184 VAL A C 1
ATOM 1527 O O . VAL A 1 184 ? -12.635 -10.256 21.963 1.00 51.47 184 VAL A O 1
ATOM 1530 N N . LYS A 1 185 ? -10.431 -9.964 21.701 1.00 44.12 185 LYS A N 1
ATOM 1531 C CA . LYS A 1 185 ? -10.123 -10.153 23.131 1.00 44.12 185 LYS A CA 1
ATOM 1532 C C . LYS A 1 185 ? -10.699 -9.045 24.012 1.00 44.12 185 LYS A C 1
ATOM 1534 O O . LYS A 1 185 ? -11.116 -9.340 25.126 1.00 44.12 185 LYS A O 1
ATOM 1539 N N . LEU A 1 186 ? -10.777 -7.805 23.528 1.00 44.59 186 LEU A N 1
ATOM 1540 C CA . LEU A 1 186 ? -11.430 -6.711 24.259 1.00 44.59 186 LEU A CA 1
ATOM 1541 C C . LEU A 1 186 ? -12.952 -6.894 24.371 1.00 44.59 186 LEU A C 1
ATOM 1543 O O . LEU A 1 186 ? -13.530 -6.497 25.379 1.00 44.59 186 LEU A O 1
ATOM 1547 N N . GLY A 1 187 ? -13.583 -7.580 23.412 1.00 42.38 187 GLY A N 1
ATOM 1548 C CA . GLY A 1 187 ? -14.981 -8.011 23.518 1.00 42.38 187 GLY A CA 1
ATOM 1549 C C . GLY A 1 187 ? -15.245 -9.010 24.656 1.00 42.38 187 GLY A C 1
ATOM 1550 O O . GLY A 1 187 ? -16.354 -9.049 25.175 1.00 42.38 187 GLY A O 1
ATOM 1551 N N . ASN A 1 188 ? -14.227 -9.754 25.108 1.00 37.56 188 ASN A N 1
ATOM 1552 C CA . ASN A 1 188 ? -14.347 -10.709 26.219 1.00 37.56 188 ASN A CA 1
ATOM 1553 C C . ASN A 1 188 ? -14.182 -10.076 27.615 1.00 37.56 188 ASN A C 1
ATOM 1555 O O . ASN A 1 188 ? -14.425 -10.748 28.614 1.00 37.56 188 ASN A O 1
ATOM 1559 N N . PHE A 1 189 ? -13.803 -8.796 27.714 1.00 34.72 189 PHE A N 1
ATOM 1560 C CA . PHE A 1 189 ? -13.786 -8.062 28.991 1.00 34.72 189 PHE A CA 1
ATOM 1561 C C . PHE A 1 189 ? -15.131 -7.391 29.320 1.00 34.72 189 PHE A C 1
ATOM 1563 O O . PHE A 1 189 ? -15.235 -6.679 30.315 1.00 34.72 189 PHE A O 1
ATOM 1570 N N . ALA A 1 190 ? -16.160 -7.620 28.497 1.00 35.53 190 ALA A N 1
ATOM 1571 C CA . ALA A 1 190 ? -17.538 -7.196 28.743 1.00 35.53 190 ALA A CA 1
ATOM 1572 C C . ALA A 1 190 ? -18.441 -8.342 29.252 1.00 35.53 190 ALA A C 1
ATOM 1574 O O . ALA A 1 190 ? -19.661 -8.257 29.101 1.00 35.53 190 ALA A O 1
ATOM 1575 N N . SER A 1 191 ? -17.848 -9.393 29.836 1.00 34.94 191 SER A N 1
ATOM 1576 C CA . SER A 1 191 ? -1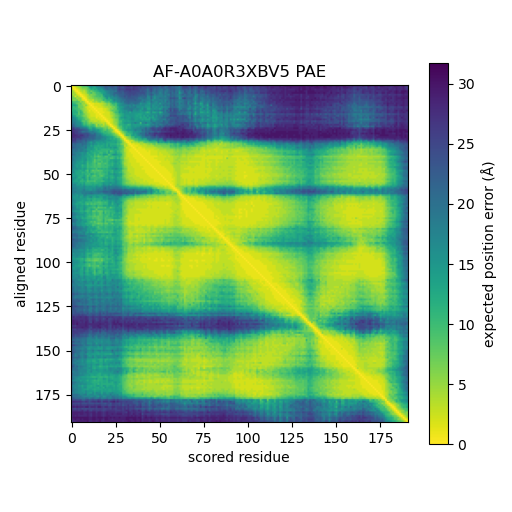8.570 -10.457 30.559 1.00 34.94 191 SER A CA 1
ATOM 1577 C C . SER A 1 191 ? -18.498 -10.236 32.062 1.00 34.94 191 SER A C 1
ATOM 1579 O O . SER A 1 191 ? -17.369 -10.010 32.551 1.00 34.94 191 SER A O 1
#

pLDDT: mean 73.94, std 16.73, range [30.38, 93.25]

Mean predicted aligned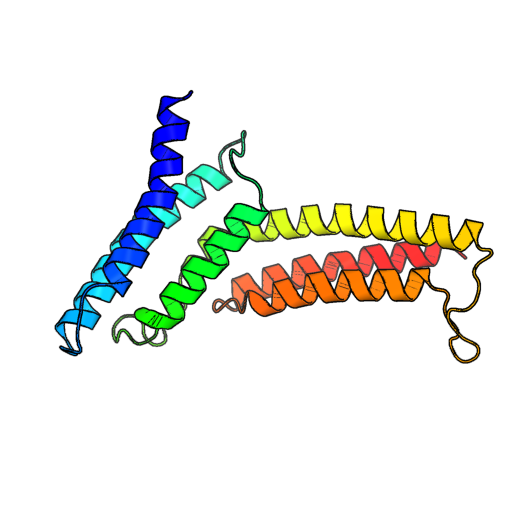 error: 11.83 Å